Protein AF-A0AAV6C8S0-F1 (afdb_monomer)

Radius of gyration: 20.58 Å; Cα contacts (8 Å, |Δi|>4): 228; chains: 1; bounding box: 47×42×78 Å

Structure (mmCIF, N/CA/C/O backbone):
data_AF-A0AAV6C8S0-F1
#
_entry.id   AF-A0AAV6C8S0-F1
#
loop_
_atom_site.group_PDB
_atom_site.id
_atom_site.type_symbol
_atom_site.label_atom_id
_atom_site.label_alt_id
_atom_site.label_comp_id
_atom_site.label_asym_id
_atom_site.label_entity_id
_atom_site.label_seq_id
_atom_site.pdbx_PDB_ins_code
_atom_site.Cartn_x
_atom_site.Cartn_y
_atom_site.Cartn_z
_atom_site.occupancy
_atom_site.B_iso_or_equiv
_atom_site.auth_seq_id
_atom_site.auth_comp_id
_atom_site.auth_asym_id
_atom_site.auth_atom_id
_atom_site.pdbx_PDB_model_num
ATOM 1 N N . MET A 1 1 ? 9.101 -8.867 -1.148 1.00 41.41 1 MET A N 1
ATOM 2 C CA . MET A 1 1 ? 8.245 -8.619 -2.325 1.00 41.41 1 MET A CA 1
ATOM 3 C C . MET A 1 1 ? 8.413 -7.162 -2.739 1.00 41.41 1 MET A C 1
ATOM 5 O O . MET A 1 1 ? 8.356 -6.326 -1.841 1.00 41.41 1 MET A O 1
ATOM 9 N N . PRO A 1 2 ? 8.685 -6.841 -4.016 1.00 55.53 2 PRO A N 1
ATOM 10 C CA . PRO A 1 2 ? 8.657 -5.457 -4.490 1.00 55.53 2 PRO A CA 1
ATOM 11 C C . PRO A 1 2 ? 7.247 -4.867 -4.333 1.00 55.53 2 PRO A C 1
ATOM 13 O O . PRO A 1 2 ? 6.253 -5.570 -4.493 1.00 55.53 2 PRO A O 1
ATOM 16 N N . GLU A 1 3 ? 7.168 -3.591 -3.976 1.00 63.41 3 GLU A N 1
ATOM 17 C CA . GLU A 1 3 ? 5.907 -2.877 -3.758 1.00 63.41 3 GLU A CA 1
ATOM 18 C C . GLU A 1 3 ? 5.136 -2.698 -5.094 1.00 63.41 3 GLU A C 1
ATOM 20 O O . GLU A 1 3 ? 5.774 -2.619 -6.149 1.00 63.41 3 GLU A O 1
ATOM 25 N N . ALA A 1 4 ? 3.787 -2.642 -5.076 1.00 62.75 4 ALA A N 1
ATOM 26 C CA . ALA A 1 4 ? 2.926 -2.675 -6.283 1.00 62.75 4 ALA A CA 1
ATOM 27 C C . ALA A 1 4 ? 3.396 -1.746 -7.406 1.00 62.75 4 ALA A C 1
ATOM 29 O O . ALA A 1 4 ? 3.440 -2.189 -8.555 1.00 62.75 4 ALA A O 1
ATOM 30 N N . PRO A 1 5 ? 3.785 -0.486 -7.116 1.00 64.69 5 PRO A N 1
ATOM 31 C CA . PRO A 1 5 ? 4.178 0.440 -8.168 1.00 64.69 5 PRO A CA 1
ATOM 32 C C . PRO A 1 5 ? 5.390 -0.051 -8.964 1.00 64.69 5 PRO A C 1
ATOM 34 O O . PRO A 1 5 ? 5.409 0.074 -10.184 1.00 64.69 5 PRO A O 1
ATOM 37 N N . LYS A 1 6 ? 6.364 -0.696 -8.311 1.00 70.88 6 LYS A N 1
ATOM 38 C CA . LYS A 1 6 ? 7.552 -1.234 -8.986 1.00 70.88 6 LYS A CA 1
ATOM 39 C C . LYS A 1 6 ? 7.187 -2.366 -9.949 1.00 70.88 6 LYS A C 1
ATOM 41 O O . LYS A 1 6 ? 7.676 -2.392 -11.076 1.00 70.88 6 LYS A O 1
ATOM 46 N N . VAL A 1 7 ? 6.326 -3.290 -9.515 1.00 71.88 7 VAL A N 1
ATOM 47 C CA . VAL A 1 7 ? 5.882 -4.433 -10.335 1.00 71.88 7 VAL A CA 1
ATOM 48 C C . VAL A 1 7 ? 5.045 -3.962 -11.518 1.00 71.88 7 VAL A C 1
ATOM 50 O O . VAL A 1 7 ? 5.310 -4.361 -12.651 1.00 71.88 7 VAL A O 1
ATOM 53 N N . GLU A 1 8 ? 4.074 -3.084 -11.270 1.00 75.44 8 GLU A N 1
ATOM 54 C CA . GLU A 1 8 ? 3.152 -2.612 -12.302 1.00 75.44 8 GLU A CA 1
ATOM 55 C C . GLU A 1 8 ? 3.879 -1.822 -13.397 1.00 75.44 8 GLU A C 1
ATOM 57 O O . GLU A 1 8 ? 3.558 -1.965 -14.575 1.00 75.44 8 GLU A O 1
ATOM 62 N N . ILE A 1 9 ? 4.900 -1.029 -13.061 1.00 71.75 9 ILE A N 1
ATOM 63 C CA . ILE A 1 9 ? 5.657 -0.282 -14.078 1.00 71.75 9 ILE A CA 1
ATOM 64 C C . ILE A 1 9 ? 6.501 -1.206 -14.938 1.00 71.75 9 ILE A C 1
ATOM 66 O O . ILE A 1 9 ? 6.493 -1.061 -16.159 1.00 71.75 9 ILE A O 1
ATOM 70 N N . VAL A 1 10 ? 7.193 -2.172 -14.329 1.00 74.19 10 VAL A N 1
ATOM 71 C CA . VAL A 1 10 ? 7.946 -3.179 -15.085 1.00 74.19 10 VAL A CA 1
ATOM 72 C C . VAL A 1 10 ? 6.994 -3.941 -16.010 1.00 74.19 10 VAL A C 1
ATOM 74 O O . VAL A 1 10 ? 7.259 -4.054 -17.205 1.00 74.19 10 VAL A O 1
ATOM 77 N N . ALA A 1 11 ? 5.844 -4.392 -15.500 1.00 77.75 11 ALA A N 1
ATOM 78 C CA . ALA A 1 11 ? 4.844 -5.094 -16.297 1.00 77.75 11 ALA A CA 1
ATOM 79 C C . ALA A 1 11 ? 4.313 -4.232 -17.456 1.00 77.75 11 ALA A C 1
ATOM 81 O O . ALA A 1 11 ? 4.253 -4.703 -18.593 1.00 77.75 11 ALA A O 1
ATOM 82 N N . ARG A 1 12 ? 3.964 -2.962 -17.208 1.00 76.38 12 ARG A N 1
ATOM 83 C CA . ARG A 1 12 ? 3.492 -2.029 -18.246 1.00 76.38 12 ARG A CA 1
ATOM 84 C C . ARG A 1 12 ? 4.549 -1.720 -19.296 1.00 76.38 12 ARG A C 1
ATOM 86 O O . ARG A 1 12 ? 4.200 -1.658 -20.469 1.00 76.38 12 ARG A O 1
ATOM 93 N N . ALA A 1 13 ? 5.804 -1.542 -18.898 1.00 73.25 13 ALA A N 1
ATOM 94 C CA . ALA A 1 13 ? 6.897 -1.269 -19.824 1.00 73.25 13 ALA A CA 1
ATOM 95 C C . ALA A 1 13 ? 7.240 -2.491 -20.687 1.00 73.25 13 ALA A C 1
ATOM 97 O O . ALA A 1 13 ? 7.528 -2.351 -21.874 1.00 73.25 13 ALA A O 1
ATOM 98 N N . LEU A 1 14 ? 7.163 -3.697 -20.114 1.00 77.00 14 LEU A N 1
ATOM 99 C CA . LEU A 1 14 ? 7.437 -4.936 -20.838 1.00 77.00 14 LEU A CA 1
ATOM 100 C C . LEU A 1 14 ? 6.280 -5.366 -21.744 1.00 77.00 14 LEU A C 1
ATOM 102 O O . LEU A 1 14 ? 6.539 -5.855 -22.839 1.00 77.00 14 LEU A O 1
ATOM 106 N N . ARG A 1 15 ? 5.014 -5.174 -21.337 1.00 82.38 15 ARG A N 1
ATOM 107 C CA . ARG A 1 15 ? 3.815 -5.591 -22.097 1.00 82.38 15 ARG A CA 1
ATOM 108 C C . ARG A 1 15 ? 3.872 -5.282 -23.603 1.00 82.38 15 ARG A C 1
ATOM 110 O O . ARG A 1 15 ? 3.702 -6.229 -24.369 1.00 82.38 15 ARG A O 1
ATOM 117 N N . PRO A 1 16 ? 4.125 -4.042 -24.065 1.00 79.94 16 PRO A N 1
ATOM 118 C CA . PRO A 1 16 ? 4.183 -3.749 -25.501 1.00 79.94 16 PRO A CA 1
ATOM 119 C C . PRO A 1 16 ? 5.371 -4.420 -26.209 1.00 79.94 16 PRO A C 1
ATOM 121 O O . PRO A 1 16 ? 5.323 -4.643 -27.414 1.00 79.94 16 PRO A O 1
ATOM 124 N N . LEU A 1 17 ? 6.431 -4.769 -25.474 1.00 77.56 17 LEU A N 1
ATOM 125 C CA . LEU A 1 17 ? 7.623 -5.420 -26.018 1.00 77.56 17 LEU A CA 1
ATOM 126 C C . LEU A 1 17 ? 7.475 -6.942 -26.130 1.00 77.56 17 LEU A C 1
ATOM 128 O O . LEU A 1 17 ? 8.184 -7.551 -26.928 1.00 77.56 17 LEU A O 1
ATOM 132 N N . VAL A 1 18 ? 6.589 -7.555 -25.337 1.00 83.44 18 VAL A N 1
ATOM 133 C CA . VAL A 1 18 ? 6.457 -9.022 -25.244 1.00 83.44 18 VAL A CA 1
ATOM 134 C C . VAL A 1 18 ? 5.130 -9.564 -25.774 1.00 83.44 18 VAL A C 1
ATOM 136 O O . VAL A 1 18 ? 5.064 -10.730 -26.156 1.00 83.44 18 VAL A O 1
ATOM 139 N N . ARG A 1 19 ? 4.061 -8.757 -25.815 1.00 85.25 19 ARG A N 1
ATOM 140 C CA . ARG A 1 19 ? 2.732 -9.224 -26.236 1.00 85.25 19 ARG A CA 1
ATOM 141 C C . ARG A 1 19 ? 2.764 -9.712 -27.688 1.00 85.25 19 ARG A C 1
ATOM 143 O O . ARG A 1 19 ? 3.199 -8.986 -28.576 1.00 85.25 19 ARG A O 1
ATOM 150 N N . GLY A 1 20 ? 2.301 -10.944 -27.912 1.00 85.56 20 GLY A N 1
ATOM 151 C CA . GLY A 1 20 ? 2.274 -11.578 -29.236 1.00 85.56 20 GLY A CA 1
ATOM 152 C C . GLY A 1 20 ? 3.649 -11.988 -29.777 1.00 85.56 20 GLY A C 1
ATOM 153 O O . GLY A 1 20 ? 3.758 -12.341 -30.945 1.00 85.56 20 GLY A O 1
ATOM 154 N N . ARG A 1 21 ? 4.709 -11.938 -28.959 1.00 86.38 21 ARG A N 1
ATOM 155 C CA . ARG A 1 21 ? 6.070 -12.310 -29.367 1.00 86.38 21 ARG A CA 1
ATOM 156 C C . ARG A 1 21 ? 6.559 -13.522 -28.581 1.00 86.38 21 ARG A C 1
ATOM 158 O O . ARG A 1 21 ? 6.309 -13.644 -27.386 1.00 86.38 21 ARG A O 1
ATOM 165 N N . ARG A 1 22 ? 7.325 -14.397 -29.237 1.00 88.00 22 ARG A N 1
ATOM 166 C CA . ARG A 1 22 ? 8.021 -15.508 -28.574 1.00 88.00 22 ARG A CA 1
ATOM 167 C C . ARG A 1 22 ? 9.311 -15.000 -27.925 1.00 88.00 22 ARG A C 1
ATOM 169 O O . ARG A 1 22 ? 10.197 -14.492 -28.611 1.00 88.00 22 ARG A O 1
ATOM 176 N N . ILE A 1 23 ? 9.430 -15.156 -26.609 1.00 85.12 23 ILE A N 1
ATOM 177 C CA . ILE A 1 23 ? 10.637 -14.794 -25.855 1.00 85.12 23 ILE A CA 1
ATOM 178 C C . ILE A 1 23 ? 11.669 -15.918 -26.031 1.00 85.12 23 ILE A C 1
ATOM 180 O O . ILE A 1 23 ? 11.435 -17.040 -25.595 1.00 85.12 23 ILE A O 1
ATOM 184 N N . ARG A 1 24 ? 12.803 -15.635 -26.693 1.00 86.75 24 ARG A N 1
ATOM 185 C CA . ARG A 1 24 ? 13.876 -16.627 -26.938 1.00 86.75 24 ARG A CA 1
ATOM 186 C C . ARG A 1 24 ? 14.771 -16.890 -25.722 1.00 86.75 24 ARG A C 1
ATOM 188 O O . ARG A 1 24 ? 15.462 -17.898 -25.689 1.00 86.75 24 ARG A O 1
ATOM 195 N N . GLY A 1 25 ? 14.769 -15.991 -24.745 1.00 81.00 25 GLY A N 1
ATOM 196 C CA . GLY A 1 25 ? 15.521 -16.142 -23.507 1.00 81.00 25 GLY A CA 1
ATOM 197 C C . GLY A 1 25 ? 15.317 -14.949 -22.583 1.00 81.00 25 GLY A C 1
ATOM 198 O O . GLY A 1 25 ? 14.974 -13.853 -23.028 1.00 81.00 25 GLY A O 1
ATOM 199 N N . CYS A 1 26 ? 15.533 -15.165 -21.291 1.00 78.00 26 CYS A N 1
ATOM 200 C CA . CYS A 1 26 ? 15.592 -14.116 -20.286 1.00 78.00 26 CYS A CA 1
ATOM 201 C C . CYS A 1 26 ? 16.833 -14.340 -19.417 1.00 78.00 26 CYS A C 1
ATOM 203 O O . CYS A 1 26 ? 17.218 -15.473 -19.139 1.00 78.00 26 CYS A O 1
ATOM 205 N N . ARG A 1 27 ? 17.487 -13.253 -19.005 1.00 77.12 27 ARG A N 1
ATOM 206 C CA . ARG A 1 27 ? 18.587 -13.302 -18.041 1.00 77.12 27 ARG A CA 1
ATOM 207 C C . ARG A 1 27 ? 18.140 -12.566 -16.791 1.00 77.12 27 ARG A C 1
ATOM 209 O O . ARG A 1 27 ? 17.850 -11.373 -16.844 1.00 77.12 27 ARG A O 1
ATOM 216 N N . MET A 1 28 ? 18.075 -13.276 -15.673 1.00 69.25 28 MET A N 1
ATOM 217 C CA . MET A 1 28 ? 17.842 -12.655 -14.375 1.00 69.25 28 MET A CA 1
ATOM 218 C C . MET A 1 28 ? 19.134 -12.010 -13.891 1.00 69.25 28 MET A C 1
ATOM 220 O O . MET A 1 28 ? 20.111 -12.699 -13.627 1.00 69.25 28 MET A O 1
ATOM 224 N N . VAL A 1 29 ? 19.129 -10.685 -13.778 1.00 67.94 29 VAL A N 1
ATOM 225 C CA . VAL A 1 29 ? 20.294 -9.930 -13.294 1.00 67.94 29 VAL A CA 1
ATOM 226 C C . VAL A 1 29 ? 20.350 -9.958 -11.764 1.00 67.94 29 VAL A C 1
ATOM 228 O O . VAL A 1 29 ? 21.433 -10.028 -11.194 1.00 67.94 29 VAL A O 1
ATOM 231 N N . HIS A 1 30 ? 19.184 -10.014 -11.099 1.00 61.41 30 HIS A N 1
ATOM 232 C CA . HIS A 1 30 ? 19.081 -10.106 -9.640 1.00 61.41 30 HIS A CA 1
ATOM 233 C C . HIS A 1 30 ? 18.014 -11.091 -9.174 1.00 61.41 30 HIS A C 1
ATOM 235 O O . HIS A 1 30 ? 16.835 -10.730 -9.079 1.00 61.41 30 HIS A O 1
ATOM 241 N N . PRO A 1 31 ? 18.409 -12.334 -8.866 1.00 60.59 31 PRO A N 1
ATOM 242 C CA . PRO A 1 31 ? 17.504 -13.307 -8.289 1.00 60.59 31 PRO A CA 1
ATOM 243 C C . PRO A 1 31 ? 17.135 -12.891 -6.863 1.00 60.59 31 PRO A C 1
ATOM 245 O O . PRO A 1 31 ? 17.885 -13.105 -5.919 1.00 60.59 31 PRO A O 1
ATOM 248 N N . VAL A 1 32 ? 15.944 -12.317 -6.694 1.00 60.00 32 VAL A N 1
ATOM 249 C CA . VAL A 1 32 ? 15.241 -12.391 -5.412 1.00 60.00 32 VAL A CA 1
ATOM 250 C C . VAL A 1 32 ? 14.280 -13.558 -5.531 1.00 60.00 32 VAL A C 1
ATOM 252 O O . VAL A 1 32 ? 13.264 -13.468 -6.223 1.00 60.00 32 VAL A O 1
ATOM 255 N N . VAL A 1 33 ? 14.628 -14.672 -4.892 1.00 54.12 33 VAL A N 1
ATOM 256 C CA . VAL A 1 33 ? 13.764 -15.849 -4.851 1.00 54.12 33 VAL A CA 1
ATOM 257 C C . VAL A 1 33 ? 12.544 -15.494 -4.007 1.00 54.12 33 VAL A C 1
ATOM 259 O O . VAL A 1 33 ? 12.627 -15.339 -2.792 1.00 54.12 33 VAL A O 1
ATOM 262 N N . VAL A 1 34 ? 11.407 -15.309 -4.672 1.00 56.31 34 VAL A N 1
ATOM 263 C CA . VAL A 1 34 ? 10.098 -15.368 -4.022 1.00 56.31 34 VAL A CA 1
ATOM 264 C C . VAL A 1 34 ? 9.686 -16.838 -4.084 1.00 56.31 34 VAL A C 1
ATOM 266 O O . VAL A 1 34 ? 9.523 -17.335 -5.203 1.00 56.31 34 VAL A O 1
ATOM 269 N N . PRO A 1 35 ? 9.561 -17.544 -2.945 1.00 55.53 35 PRO A N 1
ATOM 270 C CA . PRO A 1 35 ? 9.100 -18.928 -2.928 1.00 55.53 35 PRO A CA 1
ATOM 271 C C . PRO A 1 35 ? 7.794 -19.078 -3.716 1.00 55.53 35 PRO A C 1
ATOM 273 O O . PRO A 1 35 ? 6.919 -18.216 -3.621 1.00 55.53 35 PRO A O 1
ATOM 276 N N . ALA A 1 36 ? 7.647 -20.158 -4.487 1.00 56.50 36 ALA A N 1
ATOM 277 C CA . ALA A 1 36 ? 6.472 -20.382 -5.337 1.00 56.50 36 ALA A CA 1
ATOM 278 C C . ALA A 1 36 ? 5.150 -20.310 -4.545 1.00 56.50 36 ALA A C 1
ATOM 280 O O . ALA A 1 36 ? 4.226 -19.613 -4.960 1.00 56.50 36 ALA A O 1
ATOM 281 N N . ALA A 1 37 ? 5.130 -20.875 -3.333 1.00 55.47 37 ALA A N 1
ATOM 282 C CA . ALA A 1 37 ? 3.996 -20.822 -2.405 1.00 55.47 37 ALA A CA 1
ATOM 283 C C . ALA A 1 37 ? 3.525 -19.391 -2.061 1.00 55.47 37 ALA A C 1
ATOM 285 O O . ALA A 1 37 ? 2.368 -19.178 -1.713 1.00 55.47 37 ALA A O 1
ATOM 286 N N . GLN A 1 38 ? 4.399 -18.383 -2.172 1.00 56.06 38 GLN A N 1
ATOM 287 C CA . GLN A 1 38 ? 4.055 -16.981 -1.920 1.00 56.06 38 GLN A CA 1
ATOM 288 C C . GLN A 1 38 ? 3.304 -16.316 -3.087 1.00 56.06 38 GLN A C 1
ATOM 290 O O . GLN A 1 38 ? 2.737 -15.241 -2.892 1.00 56.06 38 GLN A O 1
ATOM 295 N N . ARG A 1 39 ? 3.316 -16.909 -4.290 1.00 57.31 39 ARG A N 1
ATOM 296 C CA . ARG A 1 39 ? 2.624 -16.385 -5.484 1.00 57.31 39 ARG A CA 1
ATOM 297 C C . ARG A 1 39 ? 1.177 -16.860 -5.576 1.00 57.31 39 ARG A C 1
ATOM 299 O O . ARG A 1 39 ? 0.330 -16.097 -6.023 1.00 57.31 39 ARG A O 1
ATOM 306 N N . GLU A 1 40 ? 0.903 -18.083 -5.134 1.00 59.66 40 GLU A N 1
ATOM 307 C CA . GLU A 1 40 ? -0.422 -18.713 -5.223 1.00 59.66 40 GLU A CA 1
ATOM 308 C C . GLU A 1 40 ? -1.404 -18.195 -4.161 1.00 59.66 40 GLU A C 1
ATOM 310 O O . GLU A 1 40 ? -2.613 -18.309 -4.326 1.00 59.66 40 GLU A O 1
ATOM 315 N N . SER A 1 41 ? -0.906 -17.558 -3.096 1.00 74.19 41 SER A N 1
ATOM 316 C CA . SER A 1 41 ? -1.718 -17.112 -1.958 1.00 74.19 41 SER A CA 1
ATOM 317 C C . SER A 1 41 ? -1.900 -15.589 -1.874 1.00 74.19 41 SER A C 1
ATOM 319 O O . SER A 1 41 ? -1.961 -15.055 -0.766 1.00 74.19 41 SER A O 1
ATOM 321 N N . LEU A 1 42 ? -1.867 -14.858 -2.991 1.00 83.38 42 LEU A N 1
ATOM 322 C CA . LEU A 1 42 ? -1.942 -13.392 -2.968 1.00 83.38 42 LEU A CA 1
ATOM 323 C C . LEU A 1 42 ? -3.381 -12.882 -2.890 1.00 83.38 42 LEU A C 1
ATOM 325 O O . LEU A 1 42 ? -4.275 -13.379 -3.571 1.00 83.38 42 LEU A O 1
ATOM 329 N N . GLY A 1 43 ? -3.578 -11.844 -2.077 1.00 86.69 43 GLY A N 1
ATOM 330 C CA . GLY A 1 43 ? -4.845 -11.123 -2.012 1.00 86.69 43 GLY A CA 1
ATOM 331 C C . GLY A 1 43 ? -5.087 -10.242 -3.245 1.00 86.69 43 GLY A C 1
ATOM 332 O O . GLY A 1 43 ? -4.224 -10.138 -4.121 1.00 86.69 43 GLY A O 1
ATOM 333 N N . PRO A 1 44 ? -6.241 -9.553 -3.321 1.00 89.19 44 PRO A N 1
ATOM 334 C CA . PRO A 1 44 ? -6.516 -8.577 -4.370 1.00 89.19 44 PRO A CA 1
ATOM 335 C C . PRO A 1 44 ? -5.393 -7.540 -4.511 1.00 89.19 44 PRO A C 1
ATOM 337 O O . PRO A 1 44 ? -4.897 -6.993 -3.524 1.00 89.19 44 PRO A O 1
ATOM 340 N N . ASP A 1 45 ? -5.021 -7.251 -5.758 1.00 88.19 45 ASP A N 1
ATOM 341 C CA . ASP A 1 45 ? -4.056 -6.207 -6.106 1.00 88.19 45 ASP A CA 1
ATOM 342 C C . ASP A 1 45 ? -4.645 -4.814 -5.839 1.00 88.19 45 ASP A C 1
ATOM 344 O O . ASP A 1 45 ? -5.691 -4.459 -6.385 1.00 88.19 45 ASP A O 1
ATOM 348 N N . ALA A 1 46 ? -3.953 -4.008 -5.029 1.00 88.50 46 ALA A N 1
ATOM 349 C CA . ALA A 1 46 ? -4.370 -2.657 -4.654 1.00 88.50 46 ALA A CA 1
ATOM 350 C C . ALA A 1 46 ? -4.457 -1.651 -5.823 1.00 88.50 46 ALA A C 1
ATOM 352 O O . ALA A 1 46 ? -5.073 -0.593 -5.671 1.00 88.50 46 ALA A O 1
ATOM 353 N N . LEU A 1 47 ? -3.846 -1.946 -6.976 1.00 85.75 47 LEU A N 1
ATOM 354 C CA . LEU A 1 47 ? -3.963 -1.154 -8.208 1.00 85.75 47 LEU A CA 1
ATOM 355 C C . LEU A 1 47 ? -5.037 -1.679 -9.173 1.00 85.75 47 LEU A C 1
ATOM 357 O O . LEU A 1 47 ? -5.341 -1.013 -10.167 1.00 85.75 47 LEU A O 1
ATOM 361 N N . SER A 1 48 ? -5.627 -2.841 -8.888 1.00 86.94 48 SER A N 1
ATOM 362 C CA . SER A 1 48 ? -6.690 -3.422 -9.704 1.00 86.94 48 SER A CA 1
ATOM 363 C C . SER A 1 48 ? -7.989 -2.629 -9.590 1.00 86.94 48 SER A C 1
ATOM 365 O O . SER A 1 48 ? -8.344 -2.119 -8.528 1.00 86.94 48 SER A O 1
ATOM 367 N N . THR A 1 49 ? -8.771 -2.611 -10.670 1.00 85.25 49 THR A N 1
ATOM 368 C CA . THR A 1 49 ? -10.139 -2.066 -10.675 1.00 85.25 49 THR A CA 1
ATOM 369 C C . THR A 1 49 ? -11.071 -2.801 -9.710 1.00 85.25 49 THR A C 1
ATOM 371 O O . THR A 1 49 ? -12.075 -2.237 -9.284 1.00 85.25 49 THR A O 1
ATOM 374 N N . ARG A 1 50 ? -10.725 -4.036 -9.320 1.00 87.75 50 ARG A N 1
ATOM 375 C CA . ARG A 1 50 ? -11.466 -4.824 -8.326 1.00 87.75 50 ARG A CA 1
ATOM 376 C C . ARG A 1 50 ? -11.208 -4.369 -6.887 1.00 87.75 50 ARG A C 1
ATOM 378 O O . ARG A 1 50 ? -11.993 -4.704 -6.005 1.00 87.75 50 ARG A O 1
ATOM 385 N N . PHE A 1 51 ? -10.138 -3.614 -6.625 1.00 92.50 51 PHE A N 1
ATOM 386 C CA . PHE A 1 51 ? -9.865 -3.087 -5.292 1.00 92.50 51 PHE A CA 1
ATOM 387 C C . PHE A 1 51 ? -10.807 -1.917 -4.996 1.00 92.50 51 PHE A C 1
ATOM 389 O O . PHE A 1 51 ? -10.565 -0.777 -5.396 1.00 92.50 51 PHE A O 1
ATOM 396 N N . SER A 1 52 ? -11.902 -2.209 -4.295 1.00 96.12 52 SER A N 1
ATOM 397 C CA . SER A 1 52 ? -12.956 -1.255 -3.945 1.00 96.12 52 SER A CA 1
ATOM 398 C C . SER A 1 52 ? -13.021 -1.008 -2.430 1.00 96.12 52 SER A C 1
ATOM 400 O O . SER A 1 52 ? -12.469 -1.787 -1.645 1.00 96.12 52 SER A O 1
ATOM 402 N N . PRO A 1 53 ? -13.724 0.045 -1.970 1.00 96.88 53 PRO A N 1
ATOM 403 C CA . PRO A 1 53 ? -13.972 0.236 -0.544 1.00 96.88 53 PRO A CA 1
ATOM 404 C C . PRO A 1 53 ? -14.713 -0.935 0.112 1.00 96.88 53 PRO A C 1
ATOM 406 O O . PRO A 1 53 ? -14.498 -1.175 1.295 1.00 96.88 53 PRO A O 1
ATOM 409 N N . ALA A 1 54 ? -15.566 -1.648 -0.634 1.00 96.56 54 ALA A N 1
ATOM 410 C CA . ALA A 1 54 ? -16.285 -2.821 -0.136 1.00 96.56 54 ALA A CA 1
ATOM 411 C C . ALA A 1 54 ? -15.320 -3.985 0.122 1.00 96.56 54 ALA A C 1
ATOM 413 O O . ALA A 1 54 ? -15.273 -4.497 1.233 1.00 96.56 54 ALA A O 1
ATOM 414 N N . ILE A 1 55 ? -14.446 -4.289 -0.844 1.00 95.56 55 ILE A N 1
ATOM 415 C CA . ILE A 1 55 ? -13.392 -5.301 -0.676 1.00 95.56 55 ILE A CA 1
ATOM 416 C C . ILE A 1 55 ? -12.474 -4.949 0.498 1.00 95.56 55 ILE A C 1
ATOM 418 O O . ILE A 1 55 ? -12.149 -5.806 1.315 1.00 95.56 55 ILE A O 1
ATOM 422 N N . LEU A 1 56 ? -12.085 -3.675 0.635 1.00 96.00 56 LEU A N 1
ATOM 423 C CA . LEU A 1 56 ? -11.270 -3.238 1.768 1.00 96.00 56 LEU A CA 1
ATOM 424 C C . LEU A 1 56 ? -12.004 -3.399 3.110 1.00 96.00 56 LEU A C 1
ATOM 426 O O . LEU A 1 56 ? -11.377 -3.752 4.107 1.00 96.00 56 LEU A O 1
ATOM 430 N N . ALA A 1 57 ? -13.315 -3.146 3.141 1.00 96.94 57 ALA A N 1
ATOM 431 C CA . ALA A 1 57 ? -14.129 -3.363 4.330 1.00 96.94 57 ALA A CA 1
ATOM 432 C C . ALA A 1 57 ? -14.188 -4.844 4.710 1.00 96.94 57 ALA A C 1
ATOM 434 O O . ALA A 1 57 ? -14.002 -5.169 5.879 1.00 96.94 57 ALA A O 1
ATOM 435 N N . ASP A 1 58 ? -14.375 -5.731 3.735 1.00 95.81 58 ASP A N 1
ATOM 436 C CA . ASP A 1 58 ? -14.440 -7.172 3.974 1.00 95.81 58 ASP A CA 1
ATOM 437 C C . ASP A 1 58 ? -13.100 -7.737 4.451 1.00 95.81 58 ASP A C 1
ATOM 439 O O . ASP A 1 58 ? -13.070 -8.538 5.376 1.00 95.81 58 ASP A O 1
ATOM 443 N N . ILE A 1 59 ? -11.977 -7.232 3.933 1.00 94.88 59 ILE A N 1
ATOM 444 C CA . ILE A 1 59 ? -10.630 -7.597 4.407 1.00 94.88 59 ILE A CA 1
ATOM 445 C C . ILE A 1 59 ? -10.387 -7.185 5.869 1.00 94.88 59 ILE A C 1
ATOM 447 O O . ILE A 1 59 ? -9.607 -7.822 6.589 1.00 94.88 59 ILE A O 1
ATOM 451 N N . PHE A 1 60 ? -11.006 -6.088 6.307 1.00 96.50 60 PHE A N 1
ATOM 452 C CA . PHE A 1 60 ? -10.916 -5.611 7.687 1.00 96.50 60 PHE A CA 1
ATOM 453 C C . PHE A 1 60 ? -11.930 -6.279 8.616 1.00 96.50 60 PHE A C 1
ATOM 455 O O . PHE A 1 60 ? -11.692 -6.339 9.825 1.00 96.50 60 PHE A O 1
ATOM 462 N N . ARG A 1 61 ? -13.033 -6.794 8.067 1.00 92.44 61 ARG A N 1
ATOM 463 C CA . ARG A 1 61 ? -14.084 -7.487 8.809 1.00 92.44 61 ARG A CA 1
ATOM 464 C C . ARG A 1 61 ? -13.486 -8.729 9.482 1.00 92.44 61 ARG A C 1
ATOM 466 O O . ARG A 1 61 ? -12.937 -9.598 8.818 1.00 92.44 61 ARG A O 1
ATOM 473 N N . GLY A 1 62 ? -13.551 -8.784 10.813 1.00 84.75 62 GLY A N 1
ATOM 474 C CA . GLY A 1 62 ? -13.028 -9.911 11.599 1.00 84.75 62 GLY A CA 1
ATOM 475 C C . GLY A 1 62 ? -11.524 -9.866 11.890 1.00 84.75 62 GLY A C 1
ATOM 476 O O . GLY A 1 62 ? -10.939 -10.886 12.238 1.00 84.75 62 GLY A O 1
ATOM 477 N N . SER A 1 63 ? -10.877 -8.706 11.743 1.00 93.75 63 SER A N 1
ATOM 478 C CA . SER A 1 63 ? -9.459 -8.545 12.064 1.00 93.75 63 SER A CA 1
ATOM 479 C C . SER A 1 63 ? -9.234 -7.505 13.157 1.00 93.75 63 SER A C 1
ATOM 481 O O . SER A 1 63 ? -9.221 -6.301 12.896 1.00 93.75 63 SER A O 1
ATOM 483 N N . ASP A 1 64 ? -8.944 -7.977 14.361 1.00 95.62 64 ASP A N 1
ATOM 484 C CA . ASP A 1 64 ? -8.540 -7.154 15.505 1.00 95.62 64 ASP A CA 1
ATOM 485 C C . ASP A 1 64 ? -7.116 -6.582 15.360 1.00 95.62 64 ASP A C 1
ATOM 487 O O . ASP A 1 64 ? -6.770 -5.574 15.979 1.00 95.62 64 ASP A O 1
ATOM 491 N N . ARG A 1 65 ? -6.301 -7.185 14.486 1.00 96.69 65 ARG A N 1
ATOM 492 C CA . ARG A 1 65 ? -4.940 -6.739 14.173 1.00 96.69 65 ARG A CA 1
ATOM 493 C C . ARG A 1 65 ? -4.898 -5.246 13.790 1.00 96.69 65 ARG A C 1
ATOM 495 O O . ARG A 1 65 ? -5.811 -4.732 13.133 1.0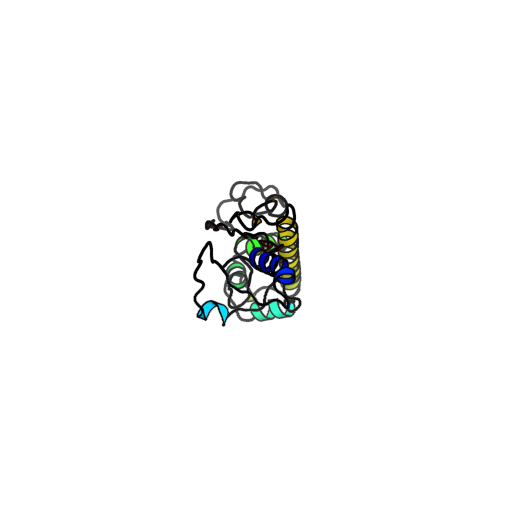0 96.69 65 ARG A O 1
ATOM 502 N N . PRO A 1 66 ? -3.793 -4.547 14.111 1.00 96.81 66 PRO A N 1
ATOM 503 C CA . PRO A 1 66 ? -3.539 -3.189 13.646 1.00 96.81 66 PRO A CA 1
ATOM 504 C C . PRO A 1 66 ? -3.724 -3.015 12.135 1.00 96.81 66 PRO A C 1
ATOM 506 O O . PRO A 1 66 ? -3.196 -3.798 11.343 1.00 96.81 66 PRO A O 1
ATOM 509 N N . VAL A 1 67 ? -4.382 -1.928 11.731 1.00 95.12 67 VAL A N 1
ATOM 510 C CA . VAL A 1 67 ? -4.663 -1.592 10.327 1.00 95.12 67 VAL A CA 1
ATOM 511 C C . VAL A 1 67 ? -3.401 -1.598 9.465 1.00 95.12 67 VAL A C 1
ATOM 513 O O . VAL A 1 67 ? -3.442 -2.072 8.333 1.00 95.12 67 VAL A O 1
ATOM 516 N N . LYS A 1 68 ? -2.257 -1.141 9.998 1.00 92.81 68 LYS A N 1
ATOM 517 C CA . LYS A 1 68 ? -0.980 -1.184 9.273 1.00 92.81 68 LYS A CA 1
ATOM 518 C C . LYS A 1 68 ? -0.574 -2.617 8.928 1.00 92.81 68 LYS A C 1
ATOM 520 O O . LYS A 1 68 ? -0.166 -2.860 7.800 1.00 92.81 68 LYS A O 1
ATOM 525 N N . LEU A 1 69 ? -0.713 -3.550 9.872 1.00 93.88 69 LEU A N 1
ATOM 526 C CA . LEU A 1 69 ? -0.341 -4.948 9.653 1.00 93.88 69 LEU A CA 1
ATOM 527 C C . LEU A 1 69 ? -1.240 -5.604 8.609 1.00 93.88 69 LEU A C 1
ATOM 529 O O . LEU A 1 69 ? -0.725 -6.285 7.729 1.00 93.88 69 LEU A O 1
ATOM 533 N N . VAL A 1 70 ? -2.551 -5.352 8.674 1.00 95.00 70 VAL A N 1
ATOM 534 C CA . VAL A 1 70 ? -3.514 -5.895 7.704 1.00 95.00 70 VAL A CA 1
ATOM 535 C C . VAL A 1 70 ? -3.260 -5.347 6.300 1.00 95.00 70 VAL A C 1
ATOM 537 O O . VAL A 1 70 ? -3.276 -6.107 5.341 1.00 95.00 70 VAL A O 1
ATOM 540 N N . LEU A 1 71 ? -2.964 -4.049 6.172 1.00 93.31 71 LEU A N 1
ATOM 541 C CA . LEU A 1 71 ? -2.646 -3.430 4.882 1.00 93.31 71 LEU A CA 1
ATOM 542 C C . LEU A 1 71 ? -1.372 -3.993 4.242 1.00 93.31 71 LEU A C 1
ATOM 544 O O . LEU A 1 71 ? -1.304 -4.074 3.025 1.00 93.31 71 LEU A O 1
ATOM 548 N N . THR A 1 72 ? -0.363 -4.353 5.036 1.00 90.81 72 THR A N 1
ATOM 549 C CA . THR A 1 72 ? 0.901 -4.914 4.522 1.00 90.81 72 THR A CA 1
ATOM 550 C C . THR A 1 72 ? 0.873 -6.433 4.332 1.00 90.81 72 THR A C 1
ATOM 552 O O . THR A 1 72 ? 1.848 -7.009 3.841 1.00 90.81 72 THR A O 1
ATOM 555 N N . ASP A 1 73 ? -0.213 -7.097 4.730 1.00 90.88 73 ASP A N 1
ATOM 556 C CA . ASP A 1 73 ? -0.375 -8.543 4.613 1.00 90.88 73 ASP A CA 1
ATOM 557 C C . ASP A 1 73 ? -0.664 -8.926 3.156 1.00 90.88 73 ASP A C 1
ATOM 559 O O . ASP A 1 73 ? -1.778 -8.758 2.662 1.00 90.88 73 ASP A O 1
ATOM 563 N N . GLN A 1 74 ? 0.347 -9.457 2.463 1.00 87.06 74 GLN A N 1
ATOM 564 C CA . GLN A 1 74 ? 0.260 -9.756 1.028 1.00 87.06 74 GLN A CA 1
ATOM 565 C C . GLN A 1 74 ? -0.777 -10.837 0.691 1.00 87.06 74 GLN A C 1
ATOM 567 O O . GLN A 1 74 ? -1.227 -10.903 -0.453 1.00 87.06 74 GLN A O 1
ATOM 572 N N . LYS A 1 75 ? -1.187 -11.659 1.670 1.00 88.50 75 LYS A N 1
ATOM 573 C CA . LYS A 1 75 ? -2.273 -12.633 1.482 1.00 88.50 75 LYS A CA 1
ATOM 574 C C . LYS A 1 75 ? -3.650 -11.975 1.473 1.00 88.50 75 LYS A C 1
ATOM 576 O O . LYS A 1 75 ? -4.593 -12.527 0.924 1.00 88.50 75 LYS A O 1
ATOM 581 N N . ARG A 1 76 ? -3.769 -10.793 2.079 1.00 91.12 76 ARG A N 1
ATOM 582 C CA . ARG A 1 76 ? -5.015 -10.023 2.142 1.00 91.12 76 ARG A CA 1
ATOM 583 C C . ARG A 1 76 ? -5.067 -8.919 1.103 1.00 91.12 76 ARG A C 1
ATOM 585 O O . ARG A 1 76 ? -6.112 -8.716 0.502 1.00 91.12 76 ARG A O 1
ATOM 592 N N . ILE A 1 77 ? -3.967 -8.199 0.898 1.00 91.06 77 ILE A N 1
ATOM 593 C CA . ILE A 1 77 ? -3.858 -7.142 -0.109 1.00 91.06 77 ILE A CA 1
ATOM 594 C C . ILE A 1 77 ? -2.471 -7.214 -0.732 1.00 91.06 77 ILE A C 1
ATOM 596 O O . ILE A 1 77 ? -1.460 -6.960 -0.073 1.00 91.06 77 ILE A O 1
ATOM 600 N N . ALA A 1 78 ? -2.414 -7.532 -2.020 1.00 88.31 78 ALA A N 1
ATOM 601 C CA . ALA A 1 78 ? -1.154 -7.579 -2.733 1.00 88.31 78 ALA A CA 1
ATOM 602 C C . ALA A 1 78 ? -0.668 -6.164 -3.072 1.00 88.31 78 ALA A C 1
ATOM 604 O O . ALA A 1 78 ? -1.430 -5.288 -3.492 1.00 88.31 78 ALA A O 1
ATOM 605 N N . GLY A 1 79 ? 0.637 -5.951 -2.901 1.00 83.06 79 GLY A N 1
ATOM 606 C CA . GLY A 1 79 ? 1.335 -4.795 -3.445 1.00 83.06 79 GLY A CA 1
ATOM 607 C C . GLY A 1 79 ? 1.363 -3.544 -2.553 1.00 83.06 79 GLY A C 1
ATOM 608 O O . GLY A 1 79 ? 2.057 -2.577 -2.873 1.00 83.06 79 GLY A O 1
ATOM 609 N N . ILE A 1 80 ? 0.719 -3.551 -1.387 1.00 88.06 80 ILE A N 1
ATOM 610 C CA . ILE A 1 80 ? 0.925 -2.486 -0.395 1.00 88.06 80 ILE A CA 1
ATOM 611 C C . ILE A 1 80 ? 2.166 -2.804 0.448 1.00 88.06 80 ILE A C 1
ATOM 613 O O . ILE A 1 80 ? 2.197 -3.774 1.203 1.00 88.06 80 ILE A O 1
ATOM 617 N N . GLY A 1 81 ? 3.195 -1.966 0.309 1.00 83.88 81 GLY A N 1
ATOM 618 C CA . GLY A 1 81 ? 4.428 -2.014 1.099 1.00 83.88 81 GLY A CA 1
ATOM 619 C C . GLY A 1 81 ? 4.449 -1.025 2.266 1.00 83.88 81 GLY A C 1
ATOM 620 O O . GLY A 1 81 ? 3.465 -0.342 2.553 1.00 83.88 81 GLY A O 1
ATOM 621 N N . ASN A 1 82 ? 5.587 -0.913 2.952 1.00 84.12 82 ASN A N 1
ATOM 622 C CA . ASN A 1 82 ? 5.707 -0.071 4.151 1.00 84.12 82 ASN A CA 1
ATOM 623 C C . ASN A 1 82 ? 5.505 1.419 3.843 1.00 84.12 82 ASN A C 1
ATOM 625 O O . ASN A 1 82 ? 4.859 2.127 4.626 1.00 84.12 82 ASN A O 1
ATOM 629 N N . ILE A 1 83 ? 6.040 1.882 2.709 1.00 83.75 83 ILE A N 1
ATOM 630 C CA . ILE A 1 83 ? 5.890 3.262 2.232 1.00 83.75 83 ILE A CA 1
ATOM 631 C C . ILE A 1 83 ? 4.413 3.524 1.939 1.00 83.75 83 ILE A C 1
ATOM 633 O O . ILE A 1 83 ? 3.775 4.382 2.556 1.00 83.75 83 ILE A O 1
ATOM 637 N N . TYR A 1 84 ? 3.848 2.704 1.054 1.00 86.25 84 TYR A N 1
ATOM 638 C CA . TYR A 1 84 ? 2.485 2.860 0.555 1.00 86.25 84 TYR A CA 1
ATOM 639 C C . TYR A 1 84 ? 1.398 2.445 1.551 1.00 86.25 84 TYR A C 1
ATOM 641 O O . TYR A 1 84 ? 0.220 2.605 1.259 1.00 86.25 84 TYR A O 1
ATOM 649 N N . CYS A 1 85 ? 1.761 1.965 2.738 1.00 90.50 85 CYS A N 1
ATOM 650 C CA . CYS A 1 85 ? 0.858 1.839 3.877 1.00 90.50 85 CYS A CA 1
ATOM 651 C C . CYS A 1 85 ? 0.899 3.089 4.770 1.00 90.50 85 CYS A C 1
ATOM 653 O O . CYS A 1 85 ? -0.141 3.621 5.167 1.00 90.50 85 CYS A O 1
ATOM 655 N N . SER A 1 86 ? 2.102 3.589 5.067 1.00 89.25 86 SER A N 1
ATOM 656 C CA . SER A 1 86 ? 2.297 4.703 6.002 1.00 89.25 86 SER A CA 1
ATOM 657 C C . SER A 1 86 ? 1.701 6.009 5.466 1.00 89.25 86 SER A C 1
ATOM 659 O O . SER A 1 86 ? 1.023 6.728 6.200 1.00 89.25 86 SER A O 1
ATOM 661 N N . GLU A 1 87 ? 1.877 6.282 4.173 1.00 90.25 87 GLU A N 1
ATOM 662 C CA . GLU A 1 87 ? 1.374 7.506 3.542 1.00 90.25 87 GLU A CA 1
ATOM 663 C C . GLU A 1 87 ? -0.164 7.573 3.482 1.00 90.25 87 GLU A C 1
ATOM 665 O O . GLU A 1 87 ? -0.732 8.579 3.924 1.00 90.25 87 GLU A O 1
ATOM 670 N N . PRO A 1 88 ? -0.895 6.536 3.021 1.00 93.81 88 PRO A N 1
ATOM 671 C CA . PRO A 1 88 ? -2.356 6.552 3.065 1.00 93.8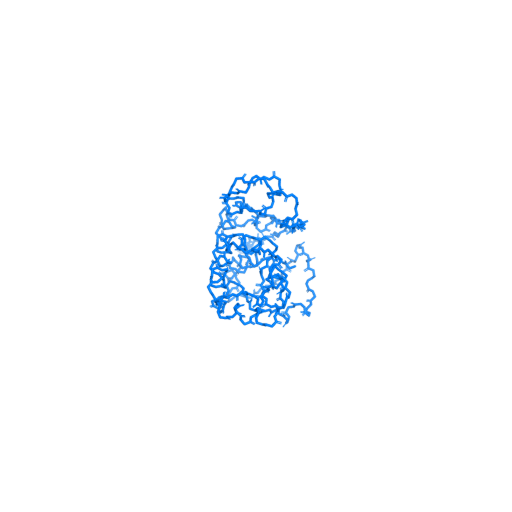1 88 PRO A CA 1
ATOM 672 C C . PRO A 1 88 ? -2.934 6.620 4.472 1.00 93.81 88 PRO A C 1
ATOM 674 O O . PRO A 1 88 ? -3.930 7.315 4.680 1.00 93.81 88 PRO A O 1
ATOM 677 N N . LEU A 1 89 ? -2.323 5.947 5.451 1.00 93.12 89 LEU A N 1
ATOM 678 C CA . LEU A 1 89 ? -2.746 6.037 6.851 1.00 93.12 89 LEU A CA 1
ATOM 679 C C . LEU A 1 89 ? -2.599 7.462 7.379 1.00 93.12 89 LEU A C 1
ATOM 681 O O . LEU A 1 89 ? -3.548 8.014 7.943 1.00 93.12 89 LEU A O 1
ATOM 685 N N . TRP A 1 90 ? -1.462 8.106 7.105 1.00 92.19 90 TRP A N 1
ATOM 686 C CA . TRP A 1 90 ? -1.285 9.508 7.448 1.00 92.19 90 TRP A CA 1
ATOM 687 C C . TRP A 1 90 ? -2.336 10.372 6.757 1.00 92.19 90 TRP A C 1
ATOM 689 O O . TRP A 1 90 ? -3.073 11.074 7.452 1.00 92.19 90 TRP A O 1
ATOM 699 N N . ARG A 1 91 ? -2.485 10.298 5.426 1.00 90.88 91 ARG A N 1
ATOM 700 C CA . ARG A 1 91 ? -3.460 11.089 4.640 1.00 90.88 91 ARG A CA 1
ATOM 701 C C . ARG A 1 91 ? -4.904 10.894 5.099 1.00 90.88 91 ARG A C 1
ATOM 703 O O . ARG A 1 91 ? -5.668 11.852 5.153 1.00 90.88 91 ARG A O 1
ATOM 710 N N . SER A 1 92 ? -5.266 9.675 5.484 1.00 93.38 92 SER A N 1
ATOM 711 C CA . SER A 1 92 ? -6.600 9.335 5.986 1.00 93.38 92 SER A CA 1
ATOM 712 C C . SER A 1 92 ? -6.794 9.628 7.478 1.00 93.38 92 SER A C 1
ATOM 714 O O . SER A 1 92 ? -7.890 9.395 7.997 1.00 93.38 92 SER A O 1
ATOM 716 N N . ARG A 1 93 ? -5.786 10.193 8.157 1.00 91.06 93 ARG A N 1
ATOM 717 C CA . ARG A 1 93 ? -5.802 10.515 9.593 1.00 91.06 93 ARG A CA 1
ATOM 718 C C . ARG A 1 93 ? -6.102 9.279 10.452 1.00 91.06 93 ARG A C 1
ATOM 720 O O . ARG A 1 93 ? -6.918 9.336 11.369 1.00 91.06 93 ARG A O 1
ATOM 727 N N . LEU A 1 94 ? -5.488 8.148 10.112 1.00 90.44 94 LEU A N 1
ATOM 728 C CA . LEU A 1 94 ? -5.613 6.890 10.843 1.00 90.44 94 LEU A CA 1
ATOM 729 C C . LEU A 1 94 ? -4.291 6.544 11.526 1.00 90.44 94 LEU A C 1
ATOM 731 O O . LEU A 1 94 ? -3.238 6.508 10.892 1.00 90.44 94 LEU A O 1
ATOM 735 N N . GLY A 1 95 ? -4.361 6.264 12.828 1.00 89.31 95 GLY A N 1
ATOM 736 C CA . GLY A 1 95 ? -3.219 5.743 13.571 1.00 89.31 95 GLY A CA 1
ATOM 737 C C . GLY A 1 95 ? -2.866 4.328 13.093 1.00 89.31 95 GLY A C 1
ATOM 738 O O . GLY A 1 95 ? -3.772 3.506 12.946 1.00 89.31 95 GLY A O 1
ATOM 739 N N . PRO A 1 96 ? -1.576 3.998 12.892 1.00 89.88 96 PRO A N 1
ATOM 740 C CA . PRO A 1 96 ? -1.164 2.698 12.356 1.00 89.88 96 PRO A CA 1
ATOM 741 C C . PRO A 1 96 ? -1.491 1.523 13.287 1.00 89.88 96 PRO A C 1
ATOM 743 O O . PRO A 1 96 ? -1.631 0.395 12.818 1.00 89.88 96 PRO A O 1
ATOM 746 N N . ARG A 1 97 ? -1.632 1.796 14.592 1.00 91.25 97 ARG A N 1
ATOM 747 C CA . ARG A 1 97 ? -1.985 0.821 15.635 1.00 91.25 97 ARG A CA 1
ATOM 748 C C . ARG A 1 97 ? -3.493 0.619 15.816 1.00 91.25 97 ARG A C 1
ATOM 750 O O . ARG A 1 97 ? -3.894 -0.240 16.588 1.00 91.25 97 ARG A O 1
ATOM 757 N N . ARG A 1 98 ? -4.338 1.400 15.133 1.00 92.62 98 ARG A N 1
ATOM 758 C CA . ARG A 1 98 ? -5.795 1.264 15.253 1.00 92.62 98 ARG A CA 1
ATOM 759 C C . ARG A 1 98 ? -6.229 -0.112 14.743 1.00 92.62 98 ARG A C 1
ATOM 761 O O . ARG A 1 98 ? -5.793 -0.502 13.665 1.00 92.62 98 ARG A O 1
ATOM 768 N N . ARG A 1 99 ? -7.107 -0.802 15.474 1.00 97.12 99 ARG A N 1
ATOM 769 C CA . ARG A 1 99 ? -7.684 -2.086 15.043 1.00 97.12 99 ARG A CA 1
ATOM 770 C C . ARG A 1 99 ? -8.406 -1.944 13.702 1.00 97.12 99 ARG A C 1
ATOM 772 O O . ARG A 1 99 ? -9.137 -0.962 13.517 1.00 97.12 99 ARG A O 1
ATOM 779 N N . ALA A 1 100 ? -8.187 -2.879 12.781 1.00 96.56 100 ALA A N 1
ATOM 780 C CA . ALA A 1 100 ? -8.755 -2.813 11.435 1.00 96.56 100 ALA A CA 1
ATOM 781 C C . ALA A 1 100 ? -10.289 -2.937 11.450 1.00 96.56 100 ALA A C 1
ATOM 783 O O . ALA A 1 100 ? -10.971 -2.113 10.841 1.00 96.56 100 ALA A O 1
ATOM 784 N N . ASP A 1 101 ? -10.819 -3.879 12.228 1.00 96.69 101 ASP A N 1
ATOM 785 C CA . ASP A 1 101 ? -12.258 -4.096 12.437 1.00 96.69 101 ASP A CA 1
ATOM 786 C C . ASP A 1 101 ? -13.009 -2.889 13.040 1.00 96.69 101 ASP A C 1
ATOM 788 O O . ASP A 1 101 ? -14.207 -2.722 12.830 1.00 96.69 101 ASP A O 1
ATOM 792 N N . SER A 1 102 ? -12.312 -1.984 13.734 1.00 96.25 102 SER A N 1
ATOM 793 C CA . SER A 1 102 ? -12.897 -0.773 14.333 1.00 96.25 102 SER A CA 1
ATOM 794 C C . SER A 1 102 ? -13.149 0.375 13.340 1.00 96.25 102 SER A C 1
ATOM 796 O O . SER A 1 102 ? -13.544 1.488 13.736 1.00 96.25 102 SER A O 1
ATOM 798 N N . LEU A 1 103 ? -12.809 0.189 12.062 1.00 96.00 103 LEU A N 1
ATOM 799 C CA . LEU A 1 103 ? -12.954 1.209 11.030 1.00 96.00 103 LEU A CA 1
ATOM 800 C C . LEU A 1 103 ? -14.366 1.191 10.447 1.00 96.00 103 LEU A C 1
ATOM 802 O O . LEU A 1 103 ? -14.801 0.227 9.837 1.00 96.00 103 LEU A O 1
ATOM 806 N N . ARG A 1 104 ? -15.071 2.319 10.573 1.00 95.62 104 ARG A N 1
ATOM 807 C CA . ARG A 1 104 ? -16.383 2.514 9.940 1.00 95.62 104 ARG A CA 1
ATOM 808 C C . ARG A 1 104 ? -16.248 2.859 8.456 1.00 95.62 104 ARG A C 1
ATOM 810 O O . ARG A 1 104 ? -15.230 3.414 8.030 1.00 95.62 104 ARG A O 1
ATOM 817 N N . SER A 1 105 ? -17.321 2.651 7.695 1.00 96.00 105 SER A N 1
ATOM 818 C CA . SER A 1 105 ? -17.371 2.795 6.231 1.00 96.00 105 SER A CA 1
ATOM 819 C C . SER A 1 105 ? -16.811 4.125 5.713 1.00 96.00 105 SER A C 1
ATOM 821 O O . SER A 1 105 ? -16.079 4.148 4.727 1.00 96.00 105 SER A O 1
ATOM 823 N N . ALA A 1 106 ? -17.065 5.242 6.404 1.00 96.88 106 ALA A N 1
ATOM 824 C CA . ALA A 1 106 ? -16.513 6.548 6.027 1.00 96.88 106 ALA A CA 1
ATOM 825 C C . ALA A 1 106 ? -14.971 6.602 6.109 1.00 96.88 106 ALA A C 1
ATOM 827 O O . ALA A 1 106 ? -14.315 7.139 5.214 1.00 96.88 106 ALA A O 1
ATOM 828 N N . LYS A 1 107 ? -14.375 6.010 7.156 1.00 96.69 107 LYS A N 1
ATOM 829 C CA . LYS A 1 107 ? -12.913 5.918 7.314 1.00 96.69 107 LYS A CA 1
ATOM 830 C C . LYS A 1 107 ? -12.311 4.967 6.281 1.00 96.69 107 LYS A C 1
ATOM 832 O O . LYS A 1 107 ? -11.267 5.290 5.722 1.00 96.69 107 LYS A O 1
ATOM 837 N N . ILE A 1 108 ? -12.989 3.856 5.988 1.00 97.56 108 ILE A N 1
ATOM 838 C CA . ILE A 1 108 ? -12.566 2.883 4.970 1.00 97.56 108 ILE A CA 1
ATOM 839 C C . ILE A 1 108 ? -12.543 3.529 3.582 1.00 97.56 108 ILE A C 1
ATOM 841 O O . ILE A 1 108 ? -11.519 3.468 2.908 1.00 97.56 108 ILE A O 1
ATOM 845 N N . ARG A 1 109 ? -13.610 4.237 3.180 1.00 97.75 109 ARG A N 1
ATOM 846 C CA . ARG A 1 109 ? -13.647 4.974 1.901 1.00 97.75 109 ARG A CA 1
ATOM 847 C C . ARG A 1 109 ? -12.516 5.996 1.792 1.00 97.75 109 ARG A C 1
ATOM 849 O O . ARG A 1 109 ? -11.857 6.086 0.759 1.00 97.75 109 ARG A O 1
ATOM 856 N N . ARG A 1 110 ? -12.254 6.747 2.868 1.00 97.69 110 ARG A N 1
ATOM 857 C CA . ARG A 1 110 ? -11.159 7.728 2.904 1.00 97.69 110 ARG A CA 1
ATOM 858 C C . ARG A 1 110 ? -9.786 7.066 2.788 1.00 97.69 110 ARG A C 1
ATOM 860 O O . ARG A 1 110 ? -8.925 7.587 2.082 1.00 97.69 110 ARG A O 1
ATOM 867 N N . LEU A 1 111 ? -9.581 5.940 3.469 1.00 97.19 111 LEU A N 1
ATOM 868 C CA . LEU A 1 111 ? -8.346 5.165 3.388 1.00 97.19 111 LEU A CA 1
ATOM 869 C C . LEU A 1 111 ? -8.144 4.582 1.988 1.00 97.19 111 LEU A C 1
ATOM 871 O O . LEU A 1 111 ? -7.075 4.773 1.421 1.00 97.19 111 LEU A O 1
ATOM 8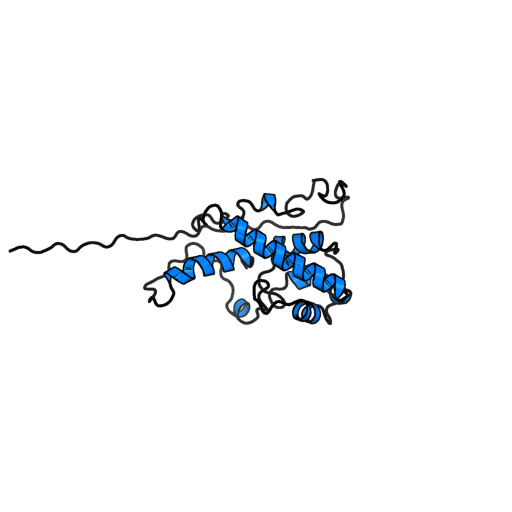75 N N . HIS A 1 112 ? -9.167 3.951 1.407 1.00 97.06 112 HIS A N 1
ATOM 876 C CA . HIS A 1 112 ? -9.131 3.418 0.042 1.00 97.06 112 HIS A CA 1
ATOM 877 C C . HIS A 1 112 ? -8.737 4.498 -0.973 1.00 97.06 112 HIS A C 1
ATOM 879 O O . HIS A 1 112 ? -7.753 4.334 -1.695 1.00 97.06 112 HIS A O 1
ATOM 885 N N . LYS A 1 113 ? -9.411 5.658 -0.945 1.00 96.44 113 LYS A N 1
ATOM 886 C CA . LYS A 1 113 ? -9.074 6.804 -1.805 1.00 96.44 113 LYS A CA 1
ATOM 887 C C . LYS A 1 113 ? -7.621 7.251 -1.618 1.00 96.44 113 LYS A C 1
ATOM 889 O O . LYS A 1 113 ? -6.943 7.561 -2.597 1.00 96.44 113 LYS A O 1
ATOM 894 N N . ALA A 1 114 ? -7.131 7.280 -0.378 1.00 95.31 114 ALA A N 1
ATOM 895 C CA . ALA A 1 114 ? -5.750 7.648 -0.085 1.00 95.31 114 ALA A CA 1
ATOM 896 C C . ALA A 1 114 ? -4.740 6.612 -0.609 1.00 95.31 114 ALA A C 1
ATOM 898 O O . ALA A 1 114 ? -3.726 7.015 -1.172 1.00 95.31 114 ALA A O 1
ATOM 899 N N . VAL A 1 115 ? -5.026 5.310 -0.475 1.00 94.12 115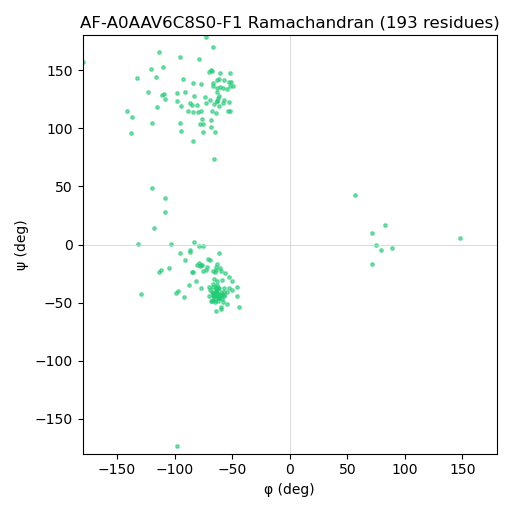 VAL A N 1
ATOM 900 C CA . VAL A 1 115 ? -4.194 4.216 -1.009 1.00 94.12 115 VAL A CA 1
ATOM 901 C C . VAL A 1 115 ? -4.071 4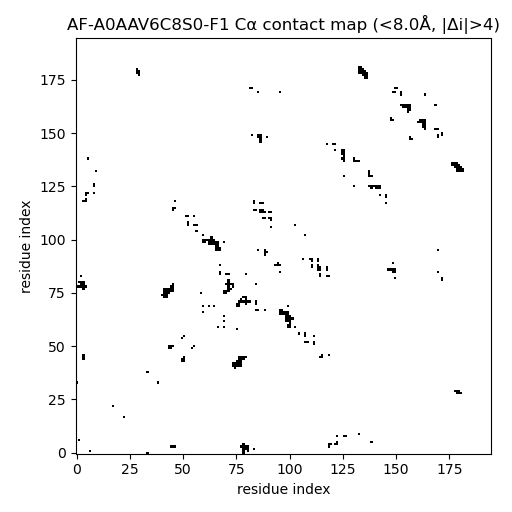.344 -2.520 1.00 94.12 115 VAL A C 1
ATOM 903 O O . VAL A 1 115 ? -2.963 4.489 -3.032 1.00 94.12 115 VAL A O 1
ATOM 906 N N . VAL A 1 116 ? -5.203 4.392 -3.226 1.00 92.88 116 VAL A N 1
ATOM 907 C CA . VAL A 1 116 ? -5.223 4.502 -4.690 1.00 92.88 116 VAL A CA 1
ATOM 908 C C . VAL A 1 116 ? -4.514 5.777 -5.155 1.00 92.88 116 VAL A C 1
ATOM 910 O O . VAL A 1 116 ? -3.718 5.733 -6.089 1.00 92.88 116 VAL A O 1
ATOM 913 N N . SER A 1 117 ? -4.750 6.914 -4.490 1.00 92.69 117 SER A N 1
ATOM 914 C CA . SER A 1 117 ? -4.097 8.185 -4.832 1.00 92.69 117 SER A CA 1
ATOM 915 C C . SER A 1 117 ? -2.576 8.131 -4.669 1.00 92.69 117 SER A C 1
ATOM 917 O O . SER A 1 117 ? -1.856 8.604 -5.545 1.00 92.69 117 SER A O 1
ATOM 919 N N . VAL A 1 118 ? -2.074 7.567 -3.566 1.00 91.25 118 VAL A N 1
ATOM 920 C CA . VAL A 1 118 ? -0.628 7.456 -3.324 1.00 91.25 118 VAL A CA 1
ATOM 921 C C . VAL A 1 118 ? 0.016 6.505 -4.328 1.00 91.25 118 VAL A C 1
ATOM 923 O O . VAL A 1 118 ? 1.047 6.853 -4.894 1.00 91.25 118 VAL A O 1
ATOM 926 N N . LEU A 1 119 ? -0.598 5.347 -4.591 1.00 89.62 119 LEU A N 1
ATOM 927 C CA . LEU A 1 119 ? -0.069 4.381 -5.554 1.00 89.62 119 LEU A CA 1
ATOM 928 C C . LEU A 1 119 ? -0.039 4.959 -6.976 1.00 89.62 119 LEU A C 1
ATOM 930 O O . LEU A 1 119 ? 0.977 4.833 -7.651 1.00 89.62 119 LEU A O 1
ATOM 934 N N . LYS A 1 120 ? -1.093 5.662 -7.418 1.00 88.75 120 LYS A N 1
ATOM 935 C CA . LYS A 1 120 ? -1.112 6.336 -8.730 1.00 88.75 120 LYS A CA 1
ATOM 936 C C . LYS A 1 120 ? -0.031 7.410 -8.854 1.00 88.75 120 LYS A C 1
ATOM 938 O O . LYS A 1 120 ? 0.697 7.419 -9.838 1.00 88.75 120 LYS A O 1
ATOM 943 N N . ARG A 1 121 ? 0.138 8.251 -7.831 1.00 88.81 121 ARG A N 1
ATOM 944 C CA . ARG A 1 121 ? 1.210 9.260 -7.814 1.00 88.81 121 ARG A CA 1
ATOM 945 C C . ARG A 1 121 ? 2.599 8.629 -7.820 1.00 88.81 121 ARG A C 1
ATOM 947 O O . ARG A 1 121 ? 3.492 9.128 -8.489 1.00 88.81 121 ARG A O 1
ATOM 954 N N . ALA A 1 122 ? 2.785 7.519 -7.107 1.00 85.62 122 ALA A N 1
ATOM 955 C CA . ALA A 1 122 ? 4.040 6.777 -7.146 1.00 85.62 122 ALA A CA 1
ATOM 956 C C . ALA A 1 122 ? 4.319 6.225 -8.551 1.00 85.62 122 ALA A C 1
ATOM 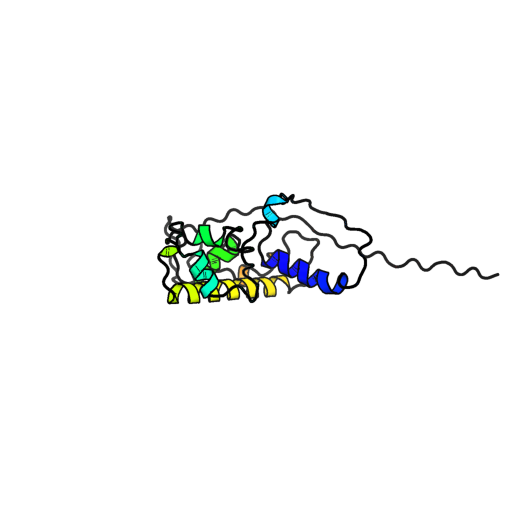958 O O . ALA A 1 122 ? 5.444 6.341 -9.029 1.00 85.62 122 ALA A O 1
ATOM 959 N N . LEU A 1 123 ? 3.293 5.700 -9.237 1.00 84.06 123 LEU A N 1
ATOM 960 C CA . LEU A 1 123 ? 3.407 5.275 -10.635 1.00 84.06 123 LEU A CA 1
ATOM 961 C C . LEU A 1 123 ? 3.817 6.428 -11.560 1.00 84.06 123 LEU A C 1
ATOM 963 O O . LEU A 1 123 ? 4.621 6.215 -12.461 1.00 84.06 123 LEU A O 1
ATOM 967 N N . GLU A 1 124 ? 3.273 7.628 -11.355 1.00 84.31 124 GLU A N 1
ATOM 968 C CA . GLU A 1 124 ? 3.626 8.825 -12.129 1.00 84.31 124 GLU A CA 1
ATOM 969 C C . GLU A 1 124 ? 5.084 9.242 -11.902 1.00 84.31 124 GLU A C 1
ATOM 971 O O . GLU A 1 124 ? 5.815 9.409 -12.876 1.00 84.31 124 GLU A O 1
ATOM 976 N N . CYS A 1 125 ? 5.533 9.338 -10.644 1.00 82.25 125 CYS A N 1
ATOM 977 C CA . CYS A 1 125 ? 6.922 9.681 -10.307 1.00 82.25 125 CYS A CA 1
ATOM 978 C C . CYS A 1 125 ? 7.916 8.710 -10.939 1.00 82.25 125 CYS A C 1
ATOM 980 O O . CYS A 1 125 ? 8.894 9.115 -11.552 1.00 82.25 125 CYS A O 1
ATOM 982 N N . CYS A 1 126 ? 7.622 7.419 -10.863 1.00 77.75 126 CYS A N 1
ATOM 983 C CA . CYS A 1 126 ? 8.495 6.401 -11.418 1.00 77.75 126 CYS A CA 1
ATOM 984 C C . CYS A 1 126 ? 8.529 6.406 -12.965 1.00 77.75 126 CYS A C 1
ATOM 986 O O . CYS A 1 126 ? 9.378 5.748 -13.554 1.00 77.75 126 CYS A O 1
ATOM 988 N N . ARG A 1 127 ? 7.605 7.094 -13.652 1.00 78.06 127 ARG A N 1
ATOM 989 C CA . ARG A 1 127 ? 7.607 7.210 -15.124 1.00 78.06 127 ARG A CA 1
ATOM 990 C C . ARG A 1 127 ? 8.379 8.421 -15.638 1.00 78.06 127 ARG A C 1
ATOM 992 O O . ARG A 1 127 ? 8.598 8.488 -16.848 1.00 78.06 127 ARG A O 1
ATOM 999 N N . ASN A 1 128 ? 8.729 9.372 -14.772 1.00 75.94 128 ASN A N 1
ATOM 1000 C CA . ASN A 1 128 ? 9.420 10.589 -15.174 1.00 75.94 128 ASN A CA 1
ATOM 1001 C C . ASN A 1 128 ?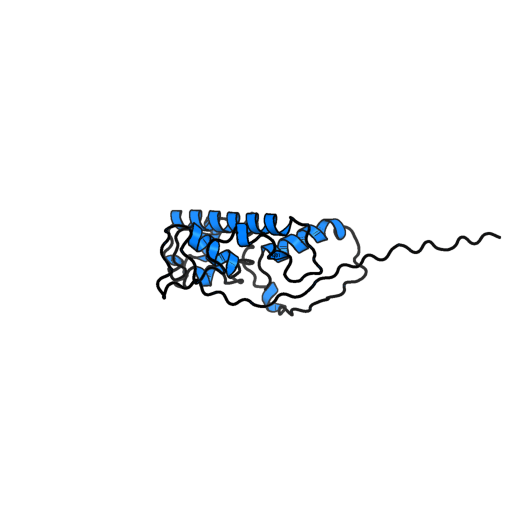 10.555 10.951 -14.190 1.00 75.94 128 ASN A C 1
ATOM 1003 O O . ASN A 1 128 ? 10.259 11.394 -13.078 1.00 75.94 128 ASN A O 1
ATOM 1007 N N . PRO A 1 129 ? 11.838 10.822 -14.587 1.00 73.94 129 PRO A N 1
ATOM 1008 C CA . PRO A 1 129 ? 12.322 10.423 -15.914 1.00 73.94 129 PRO A CA 1
ATOM 1009 C C . PRO A 1 129 ? 11.975 8.966 -16.257 1.00 73.94 129 PRO A C 1
ATOM 1011 O O . PRO A 1 129 ? 11.489 8.213 -15.414 1.00 73.94 129 PRO A O 1
ATOM 1014 N N . SER A 1 130 ? 12.182 8.573 -17.518 1.00 77.19 130 SER A N 1
ATOM 1015 C CA . SER A 1 130 ? 11.894 7.201 -17.957 1.00 77.19 130 SER A CA 1
ATOM 1016 C C . SER A 1 130 ? 12.595 6.172 -17.054 1.00 77.19 130 SER A C 1
ATOM 1018 O O . SER A 1 130 ? 13.752 6.397 -16.696 1.00 77.19 130 SER A O 1
ATOM 1020 N N . PRO A 1 131 ? 11.939 5.042 -16.715 1.00 77.31 131 PRO A N 1
ATOM 1021 C CA . PRO A 1 131 ? 12.522 4.016 -15.858 1.00 77.31 131 PRO A CA 1
ATOM 1022 C C . PRO A 1 131 ? 13.885 3.549 -16.372 1.00 77.31 131 PRO A C 1
ATOM 1024 O O . PRO A 1 131 ? 13.961 2.907 -17.424 1.00 77.31 131 PRO A O 1
ATOM 1027 N N . ASP A 1 132 ? 14.956 3.803 -15.618 1.00 80.56 132 ASP A N 1
ATOM 1028 C CA . ASP A 1 132 ? 16.194 3.061 -15.822 1.00 80.56 132 ASP A CA 1
ATOM 1029 C C . ASP A 1 132 ? 16.084 1.760 -15.047 1.00 80.56 132 ASP A C 1
ATOM 1031 O O . ASP A 1 132 ? 16.473 1.672 -13.885 1.00 80.56 132 ASP A O 1
ATOM 1035 N N . PHE A 1 133 ? 15.550 0.736 -15.711 1.00 76.12 133 PHE A N 1
ATOM 1036 C CA . PHE A 1 133 ? 15.482 -0.586 -15.119 1.00 76.12 133 PHE A CA 1
ATOM 1037 C C . PHE A 1 133 ? 16.854 -1.032 -14.627 1.00 76.12 133 PHE A C 1
ATOM 1039 O O . PHE A 1 133 ? 16.891 -1.777 -13.656 1.00 76.12 133 PHE A O 1
ATOM 1046 N N . ARG A 1 134 ? 17.966 -0.556 -15.226 1.00 75.31 134 ARG A N 1
ATOM 1047 C CA . ARG A 1 134 ? 19.316 -0.923 -14.797 1.00 75.31 134 ARG A CA 1
ATOM 1048 C C . ARG A 1 134 ? 19.491 -0.559 -13.368 1.00 75.31 134 ARG A C 1
ATOM 1050 O O . ARG A 1 134 ? 19.899 -1.430 -12.655 1.00 75.31 134 ARG A O 1
ATOM 1057 N N . ASP A 1 135 ? 19.173 0.638 -12.928 1.00 77.38 135 ASP A N 1
ATOM 1058 C CA . ASP A 1 135 ? 19.299 1.021 -11.528 1.00 77.38 135 ASP A CA 1
ATOM 1059 C C . ASP A 1 135 ? 18.302 0.225 -10.653 1.00 77.38 135 ASP A C 1
ATOM 1061 O O . ASP A 1 135 ? 17.181 -0.019 -11.073 1.00 77.38 135 ASP A O 1
ATOM 1065 N N . PRO A 1 136 ? 18.665 -0.265 -9.458 1.00 72.56 136 PRO A N 1
ATOM 1066 C CA . PRO A 1 136 ? 17.706 -0.838 -8.526 1.00 72.56 136 PRO A CA 1
ATOM 1067 C C . PRO A 1 136 ? 16.688 0.090 -7.907 1.00 72.56 136 PRO A C 1
ATOM 1069 O O . PRO A 1 136 ? 15.590 -0.337 -7.516 1.00 72.56 136 PRO A O 1
ATOM 1072 N N . GLU A 1 137 ? 17.163 1.306 -7.695 1.00 75.94 137 GLU A N 1
ATOM 1073 C CA . GLU A 1 137 ? 16.608 2.338 -6.846 1.00 75.94 137 GLU A CA 1
ATOM 1074 C C . GLU A 1 137 ? 15.898 3.391 -7.699 1.00 75.94 137 GLU A C 1
ATOM 1076 O O . GLU A 1 137 ? 15.303 4.304 -7.143 1.00 75.94 137 GLU A O 1
ATOM 1081 N N . TRP A 1 138 ? 15.875 3.230 -9.030 1.00 77.81 138 TRP A N 1
ATOM 1082 C CA . TRP A 1 138 ? 15.226 4.137 -9.989 1.00 77.81 138 TRP A CA 1
ATOM 1083 C C . TRP A 1 138 ? 13.814 4.561 -9.574 1.00 77.81 138 TRP A C 1
ATOM 1085 O O . TRP A 1 138 ? 13.405 5.699 -9.768 1.00 77.81 138 TRP A O 1
ATOM 1095 N N . TRP A 1 139 ? 13.067 3.644 -8.964 1.00 76.12 139 TRP A N 1
ATOM 1096 C CA . TRP A 1 139 ? 11.692 3.848 -8.524 1.00 76.12 139 TRP A CA 1
ATOM 1097 C C . TRP A 1 139 ? 11.565 4.784 -7.308 1.00 76.12 139 TRP A C 1
ATOM 1099 O O . TRP A 1 139 ? 10.462 5.217 -6.987 1.00 76.12 139 TRP A O 1
ATOM 1109 N N . PHE A 1 140 ? 12.665 5.112 -6.624 1.00 75.94 140 PHE A N 1
ATOM 1110 C CA . PHE A 1 140 ? 12.686 6.139 -5.582 1.00 75.94 140 PHE A CA 1
ATOM 1111 C C . PHE A 1 140 ? 12.778 7.562 -6.138 1.00 75.94 140 PHE A C 1
ATOM 1113 O O . PHE A 1 140 ? 12.469 8.506 -5.406 1.00 75.94 140 PHE A O 1
ATOM 1120 N N . ALA A 1 141 ? 13.176 7.735 -7.403 1.00 78.88 141 ALA A N 1
ATOM 1121 C CA . ALA A 1 141 ? 13.323 9.052 -8.005 1.00 78.88 141 ALA A CA 1
ATOM 1122 C C . ALA A 1 141 ? 12.002 9.841 -7.935 1.00 78.88 141 ALA A C 1
ATOM 1124 O O . ALA A 1 141 ? 10.944 9.374 -8.359 1.00 78.88 141 ALA A O 1
ATOM 1125 N N . GLY A 1 142 ? 12.054 11.039 -7.345 1.00 78.00 142 GLY A N 1
ATOM 1126 C CA . GLY A 1 142 ? 10.905 11.938 -7.212 1.00 78.00 142 GLY A CA 1
ATOM 1127 C C . GLY A 1 142 ? 9.868 11.548 -6.151 1.00 78.00 142 GLY A C 1
ATOM 1128 O O . GLY A 1 142 ? 8.886 12.279 -5.984 1.00 78.00 142 GLY A O 1
ATOM 1129 N N . LEU A 1 143 ? 10.042 10.435 -5.418 1.00 80.75 143 LEU A N 1
ATOM 1130 C CA . LEU A 1 143 ? 9.105 10.055 -4.352 1.00 80.75 143 LEU A CA 1
ATOM 1131 C C . LEU A 1 143 ? 9.118 11.055 -3.18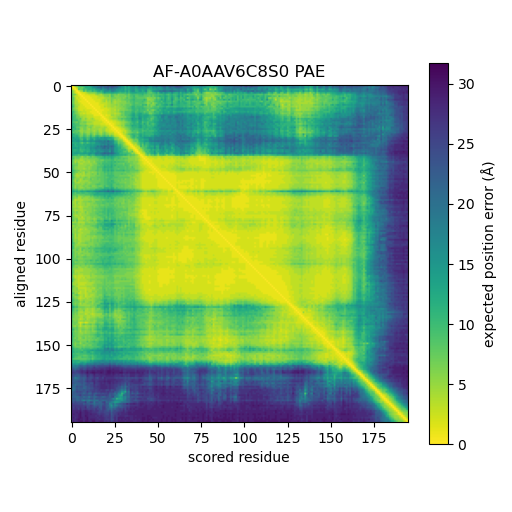3 1.00 80.75 143 LEU A C 1
ATOM 1133 O O . LEU A 1 143 ? 8.083 11.286 -2.562 1.00 80.75 143 LEU A O 1
ATOM 1137 N N . ASP A 1 144 ? 10.242 11.712 -2.913 1.00 80.12 144 ASP A N 1
ATOM 1138 C CA . ASP A 1 144 ? 10.385 12.789 -1.920 1.00 80.12 144 ASP A CA 1
ATOM 1139 C C . ASP A 1 144 ? 9.323 13.900 -2.067 1.00 80.12 144 ASP A C 1
ATOM 1141 O O . ASP A 1 144 ? 8.836 14.455 -1.077 1.00 80.12 144 ASP A O 1
ATOM 1145 N N . ARG A 1 145 ? 8.876 14.156 -3.303 1.00 81.31 145 ARG A N 1
ATOM 1146 C CA . ARG A 1 145 ? 7.842 15.151 -3.626 1.00 81.31 145 ARG A CA 1
ATOM 1147 C C . ARG A 1 145 ? 6.435 14.717 -3.214 1.00 81.31 145 ARG A C 1
ATOM 1149 O O . ARG A 1 145 ? 5.541 15.553 -3.072 1.00 81.31 145 ARG A O 1
ATOM 1156 N N . ILE A 1 146 ? 6.197 13.414 -3.047 1.00 83.19 146 ILE A N 1
ATOM 1157 C CA . ILE A 1 146 ? 4.862 12.863 -2.762 1.00 83.19 146 ILE A CA 1
ATOM 1158 C C . ILE A 1 146 ? 4.718 12.279 -1.354 1.00 83.19 146 ILE A C 1
ATOM 1160 O O . ILE A 1 146 ? 3.581 12.170 -0.872 1.00 83.19 146 ILE A O 1
ATOM 1164 N N . LEU A 1 147 ? 5.838 11.918 -0.719 1.00 83.69 147 LEU A N 1
ATOM 1165 C CA . LEU A 1 147 ? 5.908 11.341 0.621 1.00 83.69 147 LEU A CA 1
ATOM 1166 C C . LEU A 1 147 ? 5.865 12.442 1.690 1.00 83.69 147 LEU A C 1
ATOM 1168 O O . LEU A 1 147 ? 6.626 13.407 1.655 1.00 83.69 147 LEU A O 1
ATOM 1172 N N . ALA A 1 148 ? 4.959 12.308 2.656 1.00 83.44 148 ALA A N 1
ATOM 1173 C CA . ALA A 1 148 ? 4.789 13.259 3.750 1.00 83.44 148 ALA A CA 1
ATOM 1174 C C . ALA A 1 148 ? 5.359 12.757 5.087 1.00 83.44 148 ALA A C 1
ATOM 1176 O O . ALA A 1 148 ? 5.612 13.568 5.983 1.00 83.44 148 ALA A O 1
ATOM 1177 N N . VAL A 1 149 ? 5.549 11.443 5.235 1.00 82.94 149 VAL A N 1
ATOM 1178 C CA . VAL A 1 149 ? 5.923 10.788 6.499 1.00 82.94 149 VAL A CA 1
ATOM 1179 C C . VAL A 1 149 ? 7.117 9.862 6.339 1.00 82.94 149 VAL A C 1
ATOM 1181 O O . VAL A 1 149 ? 7.991 9.828 7.206 1.00 82.94 149 VAL A O 1
ATOM 1184 N N . TYR A 1 150 ? 7.159 9.072 5.269 1.00 81.38 150 TYR A N 1
ATOM 1185 C CA . TYR A 1 150 ? 8.229 8.102 5.090 1.00 81.38 150 TYR A CA 1
ATOM 1186 C C . TYR A 1 150 ? 9.587 8.805 4.967 1.00 81.38 150 TYR A C 1
ATOM 1188 O O . TYR A 1 150 ? 9.739 9.751 4.204 1.00 81.38 150 TYR A O 1
ATOM 1196 N N . GLY A 1 151 ? 10.577 8.340 5.735 1.00 76.00 151 GLY A N 1
ATOM 1197 C CA . GLY A 1 151 ? 11.913 8.944 5.780 1.00 76.00 151 GLY A CA 1
ATOM 1198 C C . GLY A 1 151 ? 12.031 10.205 6.645 1.00 76.00 151 GLY A C 1
ATOM 1199 O O . GLY A 1 151 ? 13.147 10.650 6.864 1.00 76.00 151 GLY A O 1
ATOM 1200 N N . ARG A 1 152 ? 10.928 10.719 7.208 1.00 78.94 152 ARG A N 1
ATOM 1201 C CA . ARG A 1 152 ? 10.866 12.007 7.924 1.00 78.94 152 ARG A CA 1
ATOM 1202 C C . ARG A 1 152 ? 10.705 11.853 9.443 1.00 78.94 152 ARG A C 1
ATOM 1204 O O . ARG A 1 152 ? 9.916 12.555 10.067 1.00 78.94 152 ARG A O 1
ATOM 1211 N N . LYS A 1 153 ? 11.391 10.877 10.054 1.00 69.31 153 LYS A N 1
ATOM 1212 C CA . LYS A 1 153 ? 11.213 10.534 11.486 1.00 69.31 153 LYS A CA 1
ATOM 1213 C C . LYS A 1 153 ? 11.606 11.654 12.456 1.00 69.31 153 LYS A C 1
ATOM 1215 O O . LYS A 1 153 ? 11.117 11.631 13.577 1.00 69.31 153 LYS A O 1
ATOM 1220 N N . SER A 1 154 ? 12.449 12.590 12.030 1.00 74.62 154 SER A N 1
ATOM 1221 C CA . SER A 1 154 ? 12.978 13.678 12.867 1.00 74.62 154 SER A CA 1
ATOM 1222 C C . SER A 1 154 ? 12.568 15.060 12.360 1.00 74.62 154 SER A C 1
ATOM 1224 O O . SER A 1 154 ? 13.148 16.061 12.757 1.00 74.62 154 SER A O 1
ATOM 1226 N N . GLU A 1 155 ? 11.588 15.126 11.459 1.00 76.94 155 GLU A N 1
ATOM 1227 C CA . GLU A 1 155 ? 11.135 16.383 10.872 1.00 76.94 155 GLU A CA 1
ATOM 1228 C C . GLU A 1 155 ? 9.738 16.754 11.376 1.00 76.94 155 GLU A C 1
ATOM 1230 O O . GLU A 1 155 ? 8.926 15.862 11.654 1.00 76.94 155 GLU A O 1
ATOM 1235 N N . PRO A 1 156 ? 9.399 18.056 11.420 1.00 78.69 156 PRO A N 1
ATOM 1236 C CA . PRO A 1 156 ? 8.055 18.489 11.760 1.00 78.69 156 PRO A CA 1
ATOM 1237 C C . PRO A 1 156 ? 7.019 17.873 10.813 1.00 78.69 156 PRO A C 1
ATOM 1239 O O . PRO A 1 156 ? 7.214 17.704 9.594 1.00 78.69 156 PRO A O 1
ATOM 1242 N N . CYS A 1 157 ? 5.879 17.513 11.394 1.00 79.31 157 CYS A N 1
ATOM 1243 C CA . CYS A 1 157 ? 4.762 16.955 10.656 1.00 79.31 157 CYS A CA 1
ATOM 1244 C C . CYS A 1 157 ? 4.235 17.985 9.646 1.00 79.31 157 CYS A C 1
ATOM 1246 O O . CYS A 1 157 ? 3.755 19.045 10.036 1.00 79.31 157 CYS A O 1
ATOM 1248 N N . ARG A 1 158 ? 4.189 17.640 8.351 1.00 80.56 158 ARG A N 1
ATOM 1249 C CA . ARG A 1 158 ? 3.663 18.523 7.283 1.00 80.56 158 ARG A CA 1
ATOM 1250 C C . ARG A 1 158 ? 2.185 18.911 7.433 1.00 80.56 158 ARG A C 1
ATOM 1252 O O . ARG A 1 158 ? 1.678 19.691 6.642 1.00 80.56 158 ARG A O 1
ATOM 1259 N N . ARG A 1 159 ? 1.466 18.326 8.393 1.00 81.69 159 ARG A N 1
ATOM 1260 C CA . ARG A 1 159 ? 0.060 18.647 8.672 1.00 81.69 159 ARG A CA 1
ATOM 1261 C C . ARG A 1 159 ? -0.113 19.639 9.810 1.00 81.69 159 ARG A C 1
ATOM 1263 O O . ARG A 1 159 ? -1.045 20.424 9.754 1.00 81.69 159 ARG A O 1
ATOM 1270 N N . CYS A 1 160 ? 0.682 19.513 10.866 1.00 77.50 160 CYS A N 1
ATOM 1271 C CA . CYS A 1 160 ? 0.444 20.231 12.118 1.00 77.50 160 CYS A CA 1
ATOM 1272 C C . CYS A 1 160 ? 1.689 20.923 12.675 1.00 77.50 160 CYS A C 1
ATOM 1274 O O . CYS A 1 160 ? 1.608 21.507 13.742 1.00 77.50 160 CYS A O 1
ATOM 1276 N N . GLY A 1 161 ? 2.843 20.831 12.010 1.00 74.81 161 GLY A N 1
ATOM 1277 C CA . GLY A 1 161 ? 4.088 21.465 12.452 1.00 74.81 161 GLY A CA 1
ATOM 1278 C C . GLY A 1 161 ? 4.737 20.827 13.683 1.00 74.81 161 GLY A C 1
ATOM 1279 O O . GLY A 1 161 ? 5.923 21.029 13.902 1.00 74.81 161 GLY A O 1
ATOM 1280 N N . CYS A 1 162 ? 4.014 20.004 14.450 1.00 71.50 162 CYS A N 1
ATOM 1281 C CA . CYS A 1 162 ? 4.554 19.347 15.636 1.00 71.50 162 CYS A CA 1
ATOM 1282 C C . CYS A 1 162 ? 5.739 18.440 15.278 1.00 71.50 162 CYS A C 1
ATOM 1284 O O . CYS A 1 162 ? 5.662 17.649 14.326 1.00 71.50 162 CYS A O 1
ATOM 1286 N N . LEU A 1 163 ? 6.804 18.516 16.078 1.00 60.38 163 LEU A N 1
ATOM 1287 C CA . LEU A 1 163 ? 7.855 17.507 16.077 1.00 60.38 163 LEU A CA 1
ATOM 1288 C C . LEU A 1 163 ? 7.254 16.167 16.528 1.00 60.38 163 LEU A C 1
ATOM 1290 O O . LEU A 1 163 ? 6.374 16.153 17.395 1.00 60.38 163 LEU A O 1
ATOM 1294 N N . PRO A 1 164 ? 7.668 15.036 15.936 1.00 56.75 164 PRO A N 1
ATOM 1295 C CA . PRO A 1 164 ? 7.206 13.733 16.376 1.00 56.75 164 PRO A CA 1
ATOM 1296 C C . PRO A 1 164 ? 7.705 13.487 17.804 1.00 56.75 164 PRO A C 1
ATOM 1298 O O . PRO A 1 164 ? 8.837 13.061 18.009 1.00 56.75 164 PRO A O 1
ATOM 1301 N N . ALA A 1 165 ? 6.847 13.751 18.794 1.00 45.38 165 ALA A N 1
ATOM 1302 C CA . ALA A 1 165 ? 7.043 13.283 20.157 1.00 45.38 165 ALA A CA 1
ATOM 1303 C C . ALA A 1 165 ? 7.261 11.766 20.087 1.00 45.38 165 ALA A C 1
ATOM 1305 O O . ALA A 1 165 ? 6.459 11.044 19.479 1.00 45.38 165 ALA A O 1
ATOM 1306 N N . GLY A 1 166 ? 8.393 11.290 20.607 1.00 46.25 166 GLY A N 1
ATOM 1307 C CA . GLY A 1 166 ? 8.748 9.878 20.550 1.00 46.25 166 GLY A CA 1
ATOM 1308 C C . GLY A 1 166 ? 7.593 9.032 21.083 1.00 46.25 166 GLY A C 1
ATOM 1309 O O . GLY A 1 166 ? 7.240 9.194 22.240 1.00 46.25 166 GLY A O 1
ATOM 1310 N N . THR A 1 167 ? 6.979 8.212 20.210 1.00 37.25 167 THR A N 1
ATOM 1311 C CA . THR A 1 167 ? 6.103 7.029 20.463 1.00 37.25 167 THR A CA 1
ATOM 1312 C C . THR A 1 167 ? 4.993 6.781 19.421 1.00 37.25 167 THR A C 1
ATOM 1314 O O . THR A 1 167 ? 4.262 5.798 19.538 1.00 37.25 167 THR A O 1
ATOM 1317 N N . ALA A 1 168 ? 4.912 7.526 18.313 1.00 39.84 168 ALA A N 1
ATOM 1318 C CA . ALA A 1 168 ? 4.100 7.119 17.148 1.00 39.84 168 ALA A CA 1
ATOM 1319 C C . ALA A 1 168 ? 4.948 6.947 15.882 1.00 39.84 168 ALA A C 1
ATOM 1321 O O . ALA A 1 168 ? 4.633 7.454 14.806 1.00 39.84 168 ALA A O 1
ATOM 1322 N N . THR A 1 169 ? 6.060 6.224 16.000 1.00 38.50 169 THR A N 1
ATOM 1323 C CA . THR A 1 169 ? 6.959 5.976 14.877 1.00 38.50 169 THR A CA 1
ATOM 1324 C C . THR A 1 169 ? 6.231 5.147 13.817 1.00 38.50 169 THR A C 1
ATOM 1326 O O . THR A 1 169 ? 5.960 3.957 14.006 1.00 38.50 169 THR A O 1
ATOM 1329 N N . PHE A 1 170 ? 5.969 5.737 12.647 1.00 46.72 170 PHE A N 1
ATOM 1330 C CA . PHE A 1 170 ? 5.833 4.978 11.404 1.00 46.72 170 PHE A CA 1
ATOM 1331 C C . PHE A 1 170 ? 7.213 4.372 11.103 1.00 46.72 170 PHE A C 1
ATOM 1333 O O . PHE A 1 170 ? 7.977 4.865 10.280 1.00 46.72 170 PHE A O 1
ATOM 1340 N N . ALA A 1 171 ? 7.604 3.346 11.864 1.00 32.50 171 ALA A N 1
ATOM 1341 C CA . ALA A 1 171 ? 8.891 2.699 11.701 1.00 32.50 171 ALA A CA 1
ATOM 1342 C C . ALA A 1 171 ? 8.943 2.058 10.307 1.00 32.50 171 ALA A C 1
ATOM 1344 O O . ALA A 1 171 ? 8.070 1.268 9.935 1.00 32.50 171 ALA A O 1
ATOM 1345 N N . ALA A 1 172 ? 9.954 2.458 9.541 1.00 37.03 172 ALA A N 1
ATOM 1346 C CA . ALA A 1 172 ? 10.330 1.894 8.261 1.00 37.03 172 ALA A CA 1
ATOM 1347 C C . ALA A 1 172 ? 11.790 1.439 8.339 1.00 37.03 172 ALA A C 1
ATOM 1349 O O . ALA A 1 172 ? 12.648 2.192 8.806 1.00 37.03 172 ALA A O 1
ATOM 1350 N N . SER A 1 173 ? 12.035 0.206 7.902 1.00 29.91 173 SER A N 1
ATOM 1351 C CA . SER A 1 173 ? 13.354 -0.361 7.623 1.00 29.91 173 SER A CA 1
ATOM 1352 C C . SER A 1 173 ? 13.580 -0.242 6.113 1.00 29.91 173 SER A C 1
ATOM 1354 O O . SER A 1 173 ? 12.750 -0.718 5.336 1.00 29.91 173 SER A O 1
ATOM 1356 N N . ARG A 1 174 ? 14.668 0.422 5.694 1.00 36.62 174 ARG A N 1
ATOM 1357 C CA . ARG A 1 174 ? 15.128 0.397 4.297 1.00 36.62 174 ARG A CA 1
ATOM 1358 C C . ARG A 1 174 ? 15.739 -0.982 4.035 1.00 36.62 174 ARG A C 1
ATOM 1360 O O . ARG A 1 174 ? 16.688 -1.355 4.717 1.00 36.62 174 ARG A O 1
ATOM 1367 N N . ARG A 1 175 ? 15.231 -1.730 3.053 1.00 37.75 175 ARG A N 1
ATOM 1368 C CA . ARG A 1 175 ? 15.958 -2.871 2.469 1.00 37.75 175 ARG A CA 1
ATOM 1369 C C . ARG A 1 175 ? 16.397 -2.491 1.056 1.00 37.75 175 ARG A C 1
ATOM 1371 O O . ARG A 1 175 ? 15.578 -1.994 0.290 1.00 37.75 175 ARG A O 1
ATOM 1378 N N . ARG A 1 176 ? 17.685 -2.706 0.772 1.00 27.66 176 ARG A N 1
ATOM 1379 C CA . ARG A 1 176 ? 18.380 -2.414 -0.497 1.00 27.66 176 ARG A CA 1
ATOM 1380 C C . ARG A 1 176 ? 17.662 -3.084 -1.681 1.00 27.66 176 ARG A C 1
ATOM 1382 O O . ARG A 1 176 ? 17.327 -4.265 -1.577 1.00 27.66 176 ARG A O 1
ATOM 1389 N N . ALA A 1 177 ? 17.433 -2.377 -2.786 1.00 28.03 177 ALA A N 1
ATOM 1390 C CA . ALA A 1 177 ? 16.973 -2.963 -4.044 1.00 28.03 177 ALA A CA 1
ATOM 1391 C C . ALA A 1 177 ? 18.157 -3.253 -4.989 1.00 28.03 177 ALA A C 1
ATOM 1393 O O . ALA A 1 177 ? 19.247 -2.709 -4.819 1.00 28.03 177 ALA A O 1
ATOM 1394 N N . VAL A 1 178 ? 17.940 -4.132 -5.990 1.00 28.34 178 VAL A N 1
ATOM 1395 C CA . VAL A 1 178 ? 18.967 -4.567 -6.983 1.00 28.34 178 VAL A CA 1
ATOM 1396 C C . VAL A 1 178 ? 18.636 -4.273 -8.498 1.00 28.34 178 VAL A C 1
ATOM 1398 O O . VAL A 1 178 ? 17.456 -4.157 -8.839 1.00 28.34 178 VAL A O 1
ATOM 1401 N N . ARG A 1 179 ? 19.683 -4.084 -9.340 1.00 26.23 179 ARG A N 1
ATOM 1402 C CA . ARG A 1 179 ? 19.916 -3.425 -10.679 1.00 26.23 179 ARG A CA 1
ATOM 1403 C C . ARG A 1 179 ? 19.470 -4.176 -12.010 1.00 26.23 179 ARG A C 1
ATOM 1405 O O . ARG A 1 179 ? 20.152 -5.073 -12.482 1.00 26.23 179 ARG A O 1
ATOM 1412 N N . LEU A 1 180 ? 18.378 -3.860 -12.732 1.00 26.08 180 LEU A N 1
ATOM 1413 C CA . LEU A 1 180 ? 17.879 -4.616 -13.935 1.00 26.08 180 LEU A CA 1
ATOM 1414 C C . LEU A 1 180 ? 18.345 -4.103 -15.337 1.00 26.08 180 LEU A C 1
ATOM 1416 O O . LEU A 1 180 ? 17.719 -3.253 -15.953 1.00 26.08 180 LEU A O 1
ATOM 1420 N N . ILE A 1 181 ? 19.384 -4.672 -15.961 1.00 26.64 181 ILE A N 1
ATOM 1421 C CA . ILE A 1 181 ? 19.825 -4.244 -17.316 1.00 26.64 181 ILE A CA 1
ATOM 1422 C C . ILE A 1 181 ? 19.101 -4.948 -18.474 1.00 26.64 181 ILE A C 1
ATOM 1424 O O . ILE A 1 181 ? 19.201 -6.162 -18.619 1.00 26.64 181 ILE A O 1
ATOM 1428 N N . ILE A 1 182 ? 18.445 -4.174 -19.355 1.00 28.53 182 ILE A N 1
ATOM 1429 C CA . ILE A 1 182 ? 17.929 -4.631 -20.660 1.00 28.53 182 ILE A CA 1
ATOM 1430 C C . ILE A 1 182 ? 18.975 -4.322 -21.740 1.00 28.53 182 ILE A C 1
ATOM 1432 O O . ILE A 1 182 ? 19.296 -3.159 -21.972 1.00 28.53 182 ILE A O 1
ATOM 1436 N N . VAL A 1 183 ? 19.484 -5.347 -22.428 1.00 26.23 183 VAL A N 1
ATOM 1437 C CA . VAL A 1 183 ? 20.413 -5.190 -23.563 1.00 26.23 183 VAL A CA 1
ATOM 1438 C C . VAL A 1 183 ? 19.687 -5.532 -24.866 1.00 26.23 183 VAL A C 1
ATOM 1440 O O . VAL A 1 183 ? 19.141 -6.626 -25.004 1.00 26.23 183 VAL A O 1
ATOM 1443 N N . ARG A 1 184 ? 19.691 -4.610 -25.838 1.00 27.19 184 ARG A N 1
ATOM 1444 C CA . ARG A 1 184 ? 19.334 -4.886 -27.242 1.00 27.19 184 ARG A CA 1
ATOM 1445 C C . ARG A 1 184 ? 20.610 -5.255 -27.999 1.00 27.19 184 ARG A C 1
ATOM 1447 O O . ARG A 1 184 ? 21.583 -4.515 -27.922 1.00 27.19 184 ARG A O 1
ATOM 1454 N N . ARG A 1 185 ? 20.602 -6.355 -28.758 1.00 28.55 185 ARG A N 1
ATOM 1455 C CA . ARG A 1 185 ? 21.630 -6.616 -29.779 1.00 28.55 185 ARG A CA 1
ATOM 1456 C C . ARG A 1 185 ? 21.079 -6.202 -31.144 1.00 28.55 185 ARG A C 1
ATOM 1458 O O . ARG A 1 185 ? 19.947 -6.558 -31.473 1.00 28.55 185 ARG A O 1
ATOM 1465 N N . ALA A 1 186 ? 21.861 -5.425 -31.890 1.00 29.69 186 ALA A N 1
ATOM 1466 C CA . ALA A 1 186 ? 21.579 -5.070 -33.275 1.00 29.69 186 ALA A CA 1
ATOM 1467 C C . ALA A 1 186 ? 21.514 -6.336 -34.147 1.00 29.69 186 ALA A C 1
ATOM 1469 O O . ALA A 1 186 ? 22.187 -7.329 -33.865 1.00 29.69 186 ALA A O 1
ATOM 1470 N N . LYS A 1 187 ? 20.662 -6.310 -35.178 1.00 33.72 187 LYS A N 1
ATOM 1471 C CA . LYS A 1 187 ? 20.599 -7.362 -36.196 1.00 33.72 187 LYS A CA 1
ATOM 1472 C C . LYS A 1 187 ? 21.918 -7.341 -36.975 1.00 33.72 187 LYS A C 1
ATOM 1474 O O . LYS A 1 187 ? 22.229 -6.320 -37.575 1.00 33.72 187 LYS A O 1
ATOM 1479 N N . ASN A 1 188 ? 22.654 -8.451 -36.983 1.00 32.62 188 ASN A N 1
ATOM 1480 C CA . ASN A 1 188 ? 23.691 -8.669 -37.988 1.00 32.62 188 ASN A CA 1
ATOM 1481 C C . ASN A 1 188 ? 22.994 -8.845 -39.341 1.00 32.62 188 ASN A C 1
ATOM 1483 O O . ASN A 1 188 ? 22.235 -9.799 -39.523 1.00 32.62 188 ASN A O 1
ATOM 1487 N N . SER A 1 189 ? 23.228 -7.912 -40.257 1.00 35.47 189 SER A N 1
ATOM 1488 C CA . SER A 1 189 ? 23.053 -8.114 -41.692 1.00 35.47 189 SER A CA 1
ATOM 1489 C C . SER A 1 189 ? 24.003 -9.235 -42.120 1.00 35.47 189 SER A C 1
ATOM 1491 O O . SER A 1 189 ? 25.185 -9.202 -41.779 1.00 35.47 189 SER A O 1
ATOM 1493 N N . ALA A 1 190 ? 23.488 -10.251 -42.808 1.00 36.69 190 ALA A N 1
ATOM 1494 C CA . ALA A 1 190 ? 24.318 -11.250 -43.474 1.00 36.69 190 ALA A CA 1
ATOM 1495 C C . ALA A 1 190 ? 25.081 -10.594 -44.644 1.00 36.69 190 ALA A C 1
ATOM 1497 O O . ALA A 1 190 ? 24.545 -9.655 -45.236 1.00 36.69 190 ALA A O 1
ATOM 1498 N N . PRO A 1 191 ? 26.290 -11.063 -44.999 1.00 36.09 191 PRO A N 1
ATOM 1499 C CA . PRO A 1 191 ? 26.969 -10.589 -46.193 1.00 36.09 191 PRO A CA 1
ATOM 1500 C C . PRO A 1 191 ? 26.284 -11.184 -47.428 1.00 36.09 191 PRO A C 1
ATOM 1502 O O . PRO A 1 191 ? 26.088 -12.399 -47.526 1.00 36.09 191 PRO A O 1
ATOM 1505 N N . SER A 1 192 ? 25.903 -10.314 -48.358 1.00 33.94 192 SER A N 1
ATOM 1506 C CA . SER A 1 192 ? 25.587 -10.667 -49.737 1.00 33.94 192 SER A CA 1
ATOM 1507 C C . SER A 1 192 ? 26.809 -11.338 -50.364 1.00 33.94 192 SER A C 1
ATOM 1509 O O . SER A 1 192 ? 27.899 -10.772 -50.392 1.00 33.94 192 SER A O 1
ATOM 1511 N N . ARG A 1 193 ? 26.626 -12.576 -50.830 1.00 37.25 193 ARG A N 1
ATOM 1512 C CA . ARG A 1 193 ? 27.521 -13.203 -51.801 1.00 37.25 193 ARG A CA 1
ATOM 1513 C C . ARG A 1 193 ? 27.190 -12.585 -53.155 1.00 37.25 193 ARG A C 1
ATOM 1515 O O . ARG A 1 193 ? 26.122 -12.868 -53.688 1.00 37.25 193 ARG A O 1
ATOM 1522 N N . GLU A 1 194 ? 28.071 -11.738 -53.663 1.00 37.31 194 GLU A N 1
ATOM 1523 C CA . GLU A 1 194 ? 28.152 -11.455 -55.095 1.00 37.31 194 GLU A CA 1
ATOM 1524 C C . GLU A 1 194 ? 29.180 -12.403 -55.712 1.00 37.31 194 GLU A C 1
ATOM 1526 O O . GLU A 1 194 ? 30.145 -12.806 -55.057 1.00 37.31 194 GLU A O 1
ATOM 1531 N N . SER A 1 195 ? 28.849 -12.833 -56.927 1.00 37.91 195 SER A N 1
ATOM 1532 C CA . SER A 1 195 ? 29.597 -13.768 -57.769 1.00 37.91 195 SER A CA 1
ATOM 1533 C C . SER A 1 195 ? 30.398 -12.968 -58.783 1.00 37.91 195 SER A C 1
ATOM 1535 O O . SER A 1 195 ? 29.912 -11.868 -59.128 1.00 37.91 195 SER A O 1
#

Secondary structure (DSSP, 8-state):
---HHHHHHHHHHHHHHHTT--------SS-----THHHHT---BTTSTT--HHHHHHHHTT--SBHHHHHH-TTTSBT--HHHHHHHHHHTT--TTSBSTT--HHHHHHHHHHHHHHHHHHHHHTTSS---TTSSSGGGTTGGGT-SSTT-TTS--TTT-----TT----------------PPPP-PPPP---

Nearest PDB structures (foldseek):
  3gq4-assembly1_A  TM=8.625E-01  e=1.983E-09  Geobacillus stearothermophilus
  1r2z-assembly1_A  TM=8.768E-01  e=3.706E-09  Geobacillus stearothermophilus
  3sas-assembly1_A  TM=9.112E-01  e=1.294E-08  Geobacillus stearothermophilus
  1k82-assembly4_D  TM=9.040E-01  e=1.223E-08  Escherichia coli
  3jr5-assembly1_A  TM=8.704E-01  e=1.091E-08  Geobacillus stearothermophilus

pLDDT: mean 75.04, std 21.02, range [26.08, 97.75]

Mean predicted aligned error: 11.39 Å

Sequence (195 aa):
MPEAPKVEIVARALRPLVRGRRIRGCRMVHPVVVPAAQRESLGPDALSTRFSPAILADIFRGSDRPVKLVLTDQKRIAGIGNIYCSEPLWRSRLGPRRRADSLRSAKIRRLHKAVVSVLKRALECCRNPSPDFRDPEWWFAGLDRILAVYGRKSEPCRRCGCLPAGTATFAASRRRAVRLIIVRRAKNSAPSRES

Foldseek 3Di:
DAALLVVVLVCVVCCVVPPPDDDPDDDDPDDPDDDPVLVVQFAAELQDPPNDLVLLLVLLAPFQFFPLVSQCPRSSYNRQDLQLSVQLCVQLVHQRRHRSNPDDSVSSRSSSVSSNVLSVVLNVQLPVPNHQLQDFCSSVHPVVVVGQQPPQQQAQRPVPRDGPPPDRDSDDDDDDGHGDDDDDDDDDDDDDDDD

Solvent-accessible surface area (backbone atoms only — not comparable to full-atom values): 11837 Å² total; per-residue (Å²): 131,80,36,36,50,64,52,50,49,52,50,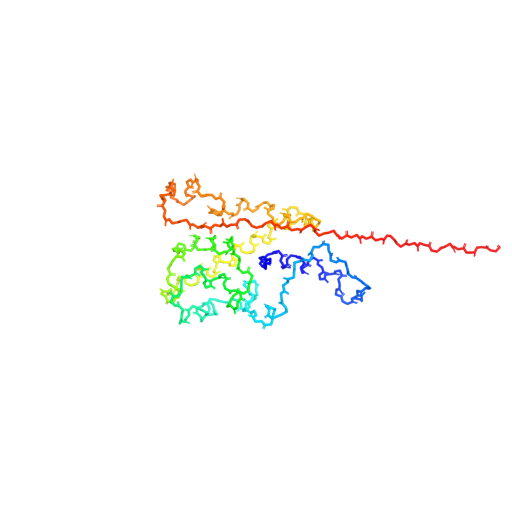61,66,43,43,82,77,44,67,97,53,87,81,91,77,86,82,82,74,64,87,75,86,70,62,71,76,67,66,80,52,52,24,59,42,61,85,41,91,79,57,40,49,65,55,54,46,56,70,21,56,92,29,74,56,28,36,48,59,56,47,49,30,42,57,64,24,21,41,36,33,75,61,60,42,52,44,16,31,55,75,46,74,43,64,58,74,42,40,27,48,77,57,51,70,72,57,39,43,44,31,45,54,29,34,46,50,51,48,52,51,49,43,52,29,32,53,57,67,71,70,48,51,38,49,40,58,46,68,54,44,64,41,75,81,74,52,75,52,74,95,42,80,90,41,55,36,84,87,74,62,48,63,65,68,92,83,74,74,85,82,75,82,90,75,89,66,69,48,39,75,85,83,86,79,81,82,79,78,77,83,82,84,81,131